Protein AF-I4B3U9-F1 (afdb_monomer)

Sequence (204 aa):
MSDVLGESRRYFEARLADCRHAPHLHTEQIKTYEQYLSIIGQSSDAGDYAQKLGPLASMFAVARAEQMDKYGNLVRLYQKLGNPDKLKAALDRYETAKKAQNHGDLVGLMTTAQDAAAVTESKGNEKLNLAMTLLQCVVAYAAYPAEQDRSGKVAGILETYTALKNLDPLFTWQSYAETPYVYVVFFDTARMQRLGQIFEQVKA

pLDDT: mean 94.88, std 4.91, range [50.5, 98.62]

Structure (mmCIF, N/CA/C/O backbone):
data_AF-I4B3U9-F1
#
_entry.id   AF-I4B3U9-F1
#
loop_
_atom_site.group_PDB
_atom_site.id
_atom_site.type_symbol
_atom_site.label_atom_id
_atom_site.label_alt_id
_atom_site.label_comp_id
_atom_site.label_asym_id
_atom_site.label_entity_id
_atom_site.label_seq_id
_atom_site.pdbx_PDB_ins_code
_atom_site.Cartn_x
_atom_site.Cartn_y
_atom_site.Cartn_z
_atom_site.occupancy
_atom_site.B_iso_or_equiv
_atom_site.auth_seq_id
_atom_site.auth_comp_id
_atom_site.auth_asym_id
_atom_site.auth_atom_id
_atom_site.pdbx_PDB_model_num
ATOM 1 N N . MET A 1 1 ? 33.757 -10.356 -30.878 1.00 50.50 1 MET A N 1
ATOM 2 C CA . MET A 1 1 ? 32.907 -9.203 -30.504 1.00 50.50 1 MET A CA 1
ATOM 3 C C . MET A 1 1 ? 31.563 -9.772 -30.094 1.00 50.50 1 MET A C 1
ATOM 5 O O . MET A 1 1 ? 31.099 -10.647 -30.816 1.00 50.50 1 MET A O 1
ATOM 9 N N . SER A 1 2 ? 31.008 -9.395 -28.934 1.00 63.16 2 SER A N 1
ATOM 10 C CA . SER A 1 2 ? 29.682 -9.896 -28.538 1.00 63.16 2 SER A CA 1
ATOM 11 C C . SER A 1 2 ? 28.630 -9.346 -29.502 1.00 63.16 2 SER A C 1
ATOM 13 O O . SER A 1 2 ? 28.747 -8.216 -29.985 1.00 63.16 2 SER A O 1
ATOM 15 N N . ASP A 1 3 ? 27.646 -10.174 -29.842 1.00 86.94 3 ASP A N 1
ATOM 16 C CA . ASP A 1 3 ? 26.488 -9.765 -30.632 1.00 86.94 3 ASP A CA 1
ATOM 17 C C . ASP A 1 3 ? 25.542 -8.979 -29.716 1.00 86.94 3 ASP A C 1
ATOM 19 O O . ASP A 1 3 ? 24.530 -9.494 -29.245 1.00 86.94 3 ASP A O 1
ATOM 23 N N . VAL A 1 4 ? 25.922 -7.737 -29.401 1.00 90.19 4 VAL A N 1
ATOM 24 C CA . VAL A 1 4 ? 25.211 -6.861 -28.454 1.00 90.19 4 VAL A CA 1
ATOM 25 C C . VAL A 1 4 ? 23.738 -6.698 -28.837 1.00 90.19 4 VAL A C 1
ATOM 27 O O . VAL A 1 4 ? 22.870 -6.673 -27.962 1.00 90.19 4 VAL A O 1
ATOM 30 N N . LEU A 1 5 ? 23.441 -6.609 -30.137 1.00 92.62 5 LEU A N 1
ATOM 31 C CA . LEU A 1 5 ? 22.074 -6.515 -30.651 1.00 92.62 5 LEU A CA 1
ATOM 32 C C . LEU A 1 5 ? 21.293 -7.804 -30.387 1.00 92.62 5 LEU A C 1
ATOM 34 O O . LEU A 1 5 ? 20.185 -7.742 -29.852 1.00 92.62 5 LEU A O 1
ATOM 38 N N . GLY A 1 6 ? 21.859 -8.965 -30.723 1.00 93.94 6 GLY A N 1
ATOM 39 C CA . GLY A 1 6 ? 21.222 -10.254 -30.464 1.00 93.94 6 GLY A CA 1
ATOM 40 C C . GLY A 1 6 ? 21.062 -10.553 -28.973 1.00 93.94 6 GLY A C 1
ATOM 41 O O . GLY A 1 6 ? 20.024 -11.065 -28.560 1.00 93.94 6 GLY A O 1
ATOM 42 N N . GLU A 1 7 ? 22.046 -10.202 -28.145 1.00 95.06 7 GLU A N 1
ATOM 43 C CA . GLU A 1 7 ? 21.985 -10.328 -26.683 1.00 95.06 7 GLU A CA 1
ATOM 44 C C . GLU A 1 7 ? 20.890 -9.437 -26.088 1.00 95.06 7 GLU A C 1
ATOM 46 O O . GLU A 1 7 ? 20.037 -9.930 -25.347 1.00 95.06 7 GLU A O 1
ATOM 51 N N . SER A 1 8 ? 20.854 -8.157 -26.472 1.00 94.88 8 SER A N 1
ATOM 52 C CA . SER A 1 8 ? 19.829 -7.210 -26.014 1.00 94.88 8 SER A CA 1
ATOM 53 C C . SER A 1 8 ? 18.433 -7.649 -26.450 1.00 94.88 8 SER A C 1
ATOM 55 O O . SER A 1 8 ? 17.501 -7.632 -25.648 1.00 94.88 8 SER A O 1
ATOM 57 N N . ARG A 1 9 ? 18.284 -8.102 -27.703 1.00 97.12 9 ARG A N 1
ATOM 58 C CA . ARG A 1 9 ? 17.014 -8.607 -28.237 1.00 97.12 9 ARG A CA 1
ATOM 59 C C . ARG A 1 9 ? 16.494 -9.773 -27.405 1.00 97.12 9 ARG A C 1
ATOM 61 O O . ARG A 1 9 ? 15.379 -9.696 -26.899 1.00 97.12 9 ARG A O 1
ATOM 68 N N . ARG A 1 10 ? 17.319 -10.809 -27.211 1.00 97.88 10 ARG A N 1
ATOM 69 C CA . ARG A 1 10 ? 16.949 -11.994 -26.420 1.00 97.88 10 ARG A CA 1
ATOM 70 C C . ARG A 1 10 ? 16.567 -11.620 -24.992 1.00 97.88 10 ARG A C 1
ATOM 72 O O . ARG A 1 10 ? 15.587 -12.145 -24.471 1.00 97.88 10 ARG A O 1
ATOM 79 N N . TYR A 1 11 ? 17.314 -10.705 -24.373 1.00 96.88 11 TYR A N 1
ATOM 80 C CA . TYR A 1 11 ? 17.008 -10.218 -23.031 1.00 96.88 11 TYR A CA 1
ATOM 81 C C . TYR A 1 11 ? 15.619 -9.571 -22.968 1.00 96.88 11 TYR A C 1
ATOM 83 O O . TYR A 1 11 ? 14.779 -9.997 -22.176 1.00 96.88 11 TYR A O 1
ATOM 91 N N . PHE A 1 12 ? 15.343 -8.578 -23.816 1.00 97.81 12 PHE A N 1
ATOM 92 C CA . PHE A 1 12 ? 14.068 -7.863 -23.770 1.00 97.81 12 PHE A CA 1
ATOM 93 C C . PHE A 1 12 ? 12.883 -8.721 -24.224 1.00 97.81 12 PHE A C 1
ATOM 95 O O . PHE A 1 12 ? 11.802 -8.588 -23.655 1.00 97.81 12 PHE A O 1
ATOM 102 N N . GLU A 1 13 ? 13.069 -9.631 -25.183 1.00 98.31 13 GLU A N 1
ATOM 103 C CA . GLU A 1 13 ? 12.038 -10.597 -25.586 1.00 98.31 13 GLU A CA 1
ATOM 104 C C . GLU A 1 13 ? 11.671 -11.537 -24.435 1.00 98.31 13 GLU A C 1
ATOM 106 O O . GLU A 1 13 ? 10.485 -11.728 -24.166 1.00 98.31 13 GLU A O 1
ATOM 111 N N . ALA A 1 14 ? 12.664 -12.065 -23.712 1.00 98.25 14 ALA A N 1
ATOM 112 C CA . ALA A 1 14 ? 12.422 -12.913 -22.548 1.00 98.25 14 ALA A CA 1
ATOM 113 C C . ALA A 1 14 ? 11.675 -12.153 -21.440 1.00 98.25 14 ALA A C 1
ATOM 115 O O . ALA A 1 14 ? 10.645 -12.617 -20.954 1.00 98.25 14 ALA A O 1
ATOM 116 N N . ARG A 1 15 ? 12.128 -10.940 -21.092 1.00 98.12 15 ARG A N 1
ATOM 117 C CA . ARG A 1 15 ? 11.470 -10.111 -20.065 1.00 98.12 15 ARG A CA 1
ATOM 118 C C . ARG A 1 15 ? 10.051 -9.703 -20.457 1.00 98.12 15 ARG A C 1
ATOM 120 O O . ARG A 1 15 ? 9.152 -9.714 -19.620 1.00 98.12 15 ARG A O 1
ATOM 127 N N . LEU A 1 16 ? 9.828 -9.372 -21.727 1.00 98.19 16 LEU A N 1
ATOM 128 C CA . LEU A 1 16 ? 8.500 -9.050 -22.239 1.00 98.19 16 LEU A CA 1
ATOM 129 C C . LEU A 1 16 ? 7.575 -10.271 -22.212 1.00 98.19 16 LEU A C 1
ATOM 131 O O . LEU A 1 16 ? 6.404 -10.134 -21.852 1.00 98.19 16 LEU A O 1
ATOM 135 N N . ALA A 1 17 ? 8.086 -11.454 -22.563 1.00 98.19 17 ALA A N 1
ATOM 136 C CA . ALA A 1 17 ? 7.335 -12.697 -22.459 1.00 98.19 17 ALA A CA 1
ATOM 137 C C . ALA A 1 17 ? 6.893 -12.944 -21.011 1.00 98.19 17 ALA A C 1
ATOM 139 O O . ALA A 1 17 ? 5.700 -13.149 -20.788 1.00 98.19 17 ALA A O 1
ATOM 140 N N . ASP A 1 18 ? 7.794 -12.818 -20.030 1.00 97.25 18 ASP A N 1
ATOM 141 C CA . ASP A 1 18 ? 7.462 -12.929 -18.601 1.00 97.25 18 ASP A CA 1
ATOM 142 C C . ASP A 1 18 ? 6.325 -11.969 -18.218 1.00 97.25 18 ASP A C 1
ATOM 144 O O . ASP A 1 18 ? 5.284 -12.392 -17.712 1.00 97.25 18 ASP A O 1
ATOM 148 N N . CYS A 1 19 ? 6.468 -10.676 -18.530 1.00 97.62 19 CYS A N 1
ATOM 149 C CA . CYS A 1 19 ? 5.468 -9.665 -18.186 1.00 97.62 19 CYS A CA 1
ATOM 150 C C . CYS A 1 19 ? 4.093 -9.924 -18.824 1.00 97.62 19 CYS A C 1
ATOM 152 O O . CYS A 1 19 ? 3.058 -9.638 -18.216 1.00 97.62 19 CYS A O 1
ATOM 154 N N . ARG A 1 20 ? 4.056 -10.491 -20.035 1.00 97.75 20 ARG A N 1
ATOM 155 C CA . ARG A 1 20 ? 2.812 -10.803 -20.756 1.00 97.75 20 ARG A CA 1
ATOM 156 C C . ARG A 1 20 ? 2.007 -11.950 -20.146 1.00 97.75 20 ARG A C 1
ATOM 158 O O . ARG A 1 20 ? 0.834 -12.073 -20.483 1.00 97.75 20 ARG A O 1
ATOM 165 N N . HIS A 1 21 ? 2.566 -12.730 -19.219 1.00 97.38 21 HIS A N 1
ATOM 166 C CA . HIS A 1 21 ? 1.787 -13.720 -18.465 1.00 97.38 21 HIS A CA 1
ATOM 167 C C . HIS A 1 21 ? 0.763 -13.053 -17.531 1.00 97.38 21 HIS A C 1
ATOM 169 O O . HIS A 1 21 ? -0.297 -13.618 -17.265 1.00 97.38 21 HIS A O 1
ATOM 175 N N . ALA A 1 22 ? 1.046 -11.834 -17.058 1.00 96.44 22 ALA A N 1
ATOM 176 C CA . ALA A 1 22 ? 0.154 -11.057 -16.199 1.00 96.44 22 ALA A CA 1
ATOM 177 C C . ALA A 1 22 ? 0.181 -9.561 -16.580 1.00 96.44 22 ALA A C 1
ATOM 179 O O . ALA A 1 22 ? 0.635 -8.721 -15.801 1.00 96.44 22 ALA A O 1
ATOM 180 N N . PRO A 1 23 ? -0.344 -9.176 -17.758 1.00 96.94 23 PRO A N 1
ATOM 181 C CA . PRO A 1 23 ? -0.124 -7.841 -18.327 1.00 96.94 23 PRO A CA 1
ATOM 182 C C . PRO A 1 23 ? -0.741 -6.713 -17.490 1.00 96.94 23 PRO A C 1
ATOM 184 O O . PRO A 1 23 ? -0.245 -5.586 -17.470 1.00 96.94 23 PRO A O 1
ATOM 187 N N . HIS A 1 24 ? -1.796 -7.026 -16.736 1.00 95.19 24 HIS A N 1
ATOM 188 C CA . HIS A 1 24 ? -2.423 -6.098 -15.804 1.00 95.19 24 HIS A CA 1
ATOM 189 C C . HIS A 1 24 ? -1.502 -5.708 -14.635 1.00 95.19 24 HIS A C 1
ATOM 191 O O . HIS A 1 24 ? -1.692 -4.634 -14.069 1.00 95.19 24 HIS A O 1
ATOM 197 N N . LEU A 1 25 ? -0.506 -6.535 -14.284 1.00 97.38 25 LEU A N 1
ATOM 198 C CA . LEU A 1 25 ? 0.485 -6.247 -13.240 1.00 97.38 25 LEU A CA 1
ATOM 199 C C . LEU A 1 25 ? 1.738 -5.538 -13.768 1.00 97.38 25 LEU A C 1
ATOM 201 O O . LEU A 1 25 ? 2.476 -4.990 -12.954 1.00 97.38 25 LEU A O 1
ATOM 205 N N . HIS A 1 26 ? 1.966 -5.556 -15.086 1.00 98.12 26 HIS 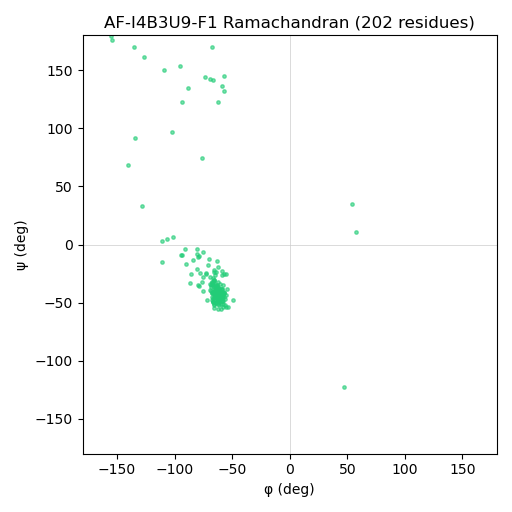A N 1
ATOM 206 C CA . HIS A 1 26 ? 3.229 -5.170 -15.730 1.00 98.12 26 HIS A CA 1
ATOM 207 C C . HIS A 1 26 ? 3.044 -4.136 -16.851 1.00 98.12 26 HIS A C 1
ATOM 209 O O . HIS A 1 26 ? 3.715 -4.187 -17.882 1.00 98.12 26 HIS A O 1
ATOM 215 N N . THR A 1 27 ? 2.074 -3.237 -16.706 1.00 97.81 27 THR A N 1
ATOM 216 C CA . THR A 1 27 ? 1.653 -2.333 -17.784 1.00 97.81 27 THR A CA 1
ATOM 217 C C . THR A 1 27 ? 2.769 -1.381 -18.217 1.00 97.81 27 THR A C 1
ATOM 219 O O . THR A 1 27 ? 2.966 -1.188 -19.416 1.00 97.81 27 THR A O 1
ATOM 222 N N . GLU A 1 28 ? 3.515 -0.799 -17.278 1.00 98.19 28 GLU A N 1
ATOM 223 C CA . GLU A 1 28 ? 4.593 0.143 -17.601 1.00 98.19 28 GLU A CA 1
ATOM 224 C C . GLU A 1 28 ? 5.864 -0.576 -18.069 1.00 98.19 28 GLU A C 1
ATOM 226 O O . GLU A 1 28 ? 6.545 -0.105 -18.986 1.00 98.19 28 GLU A O 1
ATOM 231 N N . GLN A 1 29 ? 6.164 -1.750 -17.504 1.00 98.31 29 GLN A N 1
ATOM 232 C CA . GLN A 1 29 ? 7.279 -2.580 -17.967 1.00 98.31 29 GLN A CA 1
ATOM 233 C C . GLN A 1 29 ? 7.083 -3.060 -19.405 1.00 98.31 29 GLN A C 1
ATOM 235 O O . GLN A 1 29 ? 8.009 -2.941 -20.203 1.00 98.31 29 GLN A O 1
ATOM 240 N N . ILE A 1 30 ? 5.883 -3.538 -19.762 1.00 98.62 30 ILE A N 1
ATOM 241 C CA . ILE A 1 30 ? 5.565 -3.979 -21.132 1.00 98.62 30 ILE A CA 1
ATOM 242 C C . ILE A 1 30 ? 5.838 -2.854 -22.131 1.00 98.62 30 ILE A C 1
ATOM 244 O O . ILE A 1 30 ? 6.605 -3.059 -23.069 1.00 98.62 30 ILE A O 1
ATOM 248 N N . LYS A 1 31 ? 5.296 -1.652 -21.884 1.00 98.19 31 LYS A N 1
ATOM 249 C CA . LYS A 1 31 ? 5.528 -0.474 -22.740 1.00 98.19 31 LYS A CA 1
ATOM 250 C C . LYS A 1 31 ? 7.017 -0.172 -22.897 1.00 98.19 31 LYS A C 1
ATOM 252 O O . LYS A 1 31 ? 7.485 0.121 -23.994 1.00 98.19 31 LYS A O 1
ATOM 257 N N . THR A 1 32 ? 7.759 -0.250 -21.794 1.00 98.00 32 THR A N 1
ATOM 258 C CA . THR A 1 32 ? 9.193 0.041 -21.781 1.00 98.00 32 THR A CA 1
ATOM 259 C C . THR A 1 32 ? 9.970 -0.994 -22.595 1.00 98.00 32 THR A C 1
ATOM 261 O O . THR A 1 32 ? 10.747 -0.620 -23.468 1.00 98.00 32 THR A O 1
ATOM 264 N N . TYR A 1 33 ? 9.743 -2.292 -22.384 1.00 98.44 33 TYR A N 1
ATOM 265 C CA . TYR A 1 33 ? 10.428 -3.342 -23.146 1.00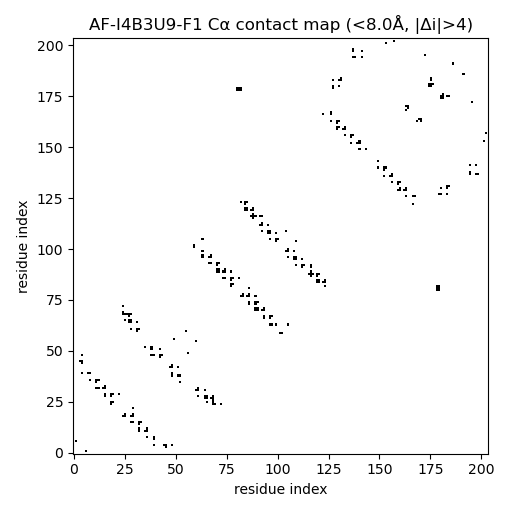 98.44 33 TYR A CA 1
ATOM 266 C C . TYR A 1 33 ? 10.079 -3.314 -24.637 1.00 98.44 33 TYR A C 1
ATOM 268 O O . TYR A 1 33 ? 10.965 -3.494 -25.472 1.00 98.44 33 TYR A O 1
ATOM 276 N N . GLU A 1 34 ? 8.826 -3.021 -24.989 1.00 98.31 34 GLU A N 1
ATOM 277 C CA . GLU A 1 34 ? 8.417 -2.820 -26.384 1.00 98.31 34 GLU A CA 1
ATOM 278 C C . GLU A 1 34 ? 9.156 -1.638 -27.029 1.00 98.31 34 GLU A C 1
ATOM 280 O O . GLU A 1 34 ? 9.580 -1.736 -28.182 1.00 98.31 34 GLU A O 1
ATOM 285 N N . GLN A 1 35 ? 9.408 -0.559 -26.279 1.00 97.88 35 GLN A N 1
ATOM 286 C CA . GLN A 1 35 ? 10.216 0.566 -26.750 1.00 97.88 35 GLN A CA 1
ATOM 287 C C . GLN A 1 35 ? 11.672 0.157 -27.031 1.00 97.88 35 GLN A C 1
ATOM 289 O O . GLN A 1 35 ? 12.196 0.485 -28.097 1.00 97.88 35 GLN A O 1
ATOM 294 N N . TYR A 1 36 ? 12.317 -0.594 -26.129 1.00 97.88 36 TYR A N 1
ATOM 295 C CA . TYR A 1 36 ? 13.679 -1.099 -26.359 1.00 97.88 36 TYR A CA 1
ATOM 296 C C . TYR A 1 36 ? 13.746 -2.033 -27.575 1.00 97.88 36 TYR A C 1
ATOM 298 O O . TYR A 1 36 ? 14.628 -1.879 -28.419 1.00 97.88 36 TYR A O 1
ATOM 306 N N . LEU A 1 37 ? 12.792 -2.958 -27.720 1.00 97.94 37 LEU A N 1
ATOM 307 C CA . LEU A 1 37 ? 12.729 -3.860 -28.875 1.00 97.94 37 LEU A CA 1
ATOM 308 C C . LEU A 1 37 ? 12.493 -3.115 -30.191 1.00 97.94 37 LEU A C 1
ATOM 310 O O . LEU A 1 37 ? 13.087 -3.477 -31.208 1.00 97.94 37 LEU A O 1
ATOM 314 N N . SER A 1 38 ? 11.678 -2.057 -30.177 1.00 97.94 38 SER A N 1
ATOM 315 C CA . SER A 1 38 ? 11.495 -1.188 -31.342 1.00 97.94 38 SER A CA 1
ATOM 316 C C . SER A 1 38 ? 12.803 -0.507 -31.745 1.00 97.94 38 SER A C 1
ATOM 318 O O . SER A 1 38 ? 13.111 -0.459 -32.933 1.00 97.94 38 SER A O 1
ATOM 320 N N . ILE A 1 39 ? 13.581 -0.003 -30.780 1.00 97.50 39 ILE A N 1
ATOM 321 C CA . ILE A 1 39 ? 14.883 0.623 -31.049 1.00 97.50 39 ILE A CA 1
ATOM 322 C C . ILE A 1 39 ? 15.839 -0.401 -31.669 1.00 97.50 39 ILE A C 1
ATOM 324 O O . ILE A 1 39 ? 16.401 -0.140 -32.727 1.00 97.50 39 ILE A O 1
ATOM 328 N N . ILE A 1 40 ? 15.942 -1.598 -31.082 1.00 96.38 40 ILE A N 1
ATOM 329 C CA . ILE A 1 40 ? 16.767 -2.696 -31.611 1.00 96.38 40 ILE A CA 1
ATOM 330 C C . ILE A 1 40 ? 16.342 -3.076 -33.037 1.00 96.38 40 ILE A C 1
ATOM 332 O O . ILE A 1 40 ? 17.190 -3.310 -33.892 1.00 96.38 40 ILE A O 1
ATOM 336 N N . GLY A 1 41 ? 15.036 -3.146 -33.316 1.00 96.00 41 GLY A N 1
ATOM 337 C CA . GLY A 1 41 ? 14.507 -3.466 -34.646 1.00 96.00 41 GLY A CA 1
ATOM 338 C C . GLY A 1 41 ? 14.815 -2.415 -35.715 1.00 96.00 41 GLY A C 1
ATOM 339 O O . GLY A 1 41 ? 14.815 -2.741 -36.899 1.00 96.00 41 GLY A O 1
ATOM 340 N N . GLN A 1 42 ? 15.092 -1.178 -35.307 1.00 96.56 42 GLN A N 1
ATOM 341 C CA . GLN A 1 42 ? 15.459 -0.080 -36.198 1.00 96.56 42 GLN A CA 1
ATOM 342 C C . GLN A 1 42 ? 16.975 0.075 -36.351 1.00 96.56 42 GLN A C 1
ATOM 344 O O . GLN A 1 42 ? 17.399 0.888 -37.171 1.00 96.56 42 GLN A O 1
ATOM 349 N N . SER A 1 43 ? 17.784 -0.633 -35.561 1.00 96.19 43 SER A N 1
ATOM 350 C CA . SER A 1 43 ? 19.237 -0.467 -35.535 1.00 96.19 43 SER A CA 1
ATOM 351 C C . SER A 1 43 ? 19.958 -1.350 -36.550 1.00 96.19 43 SER A C 1
ATOM 353 O O . SER A 1 43 ? 19.669 -2.541 -36.650 1.00 96.19 43 SER A O 1
ATOM 355 N N . SER A 1 44 ? 20.924 -0.782 -37.278 1.00 93.31 44 SER A N 1
ATOM 356 C CA . SER A 1 44 ? 21.760 -1.531 -38.233 1.00 93.31 44 SER A CA 1
ATOM 357 C C . SER A 1 44 ? 22.892 -2.307 -37.562 1.00 93.31 44 SER A C 1
ATOM 359 O O . SER A 1 44 ? 23.261 -3.389 -38.012 1.00 93.31 44 SER A O 1
ATOM 361 N N . ASP A 1 45 ? 23.449 -1.745 -36.492 1.00 93.75 45 ASP A N 1
ATOM 362 C CA . ASP A 1 45 ? 24.596 -2.275 -35.762 1.00 93.75 45 ASP A CA 1
ATOM 363 C C . ASP A 1 45 ? 24.602 -1.777 -34.304 1.00 93.75 45 ASP A C 1
ATOM 365 O O . ASP A 1 45 ? 23.713 -1.043 -33.861 1.00 93.75 45 ASP A O 1
ATOM 369 N N . ALA A 1 46 ? 25.600 -2.211 -33.530 1.00 91.94 46 ALA A N 1
ATOM 370 C CA . ALA A 1 46 ? 25.721 -1.866 -32.116 1.00 91.94 46 ALA A CA 1
ATOM 371 C C . ALA A 1 46 ? 25.989 -0.368 -31.868 1.00 91.94 46 ALA A C 1
ATOM 373 O O . ALA A 1 46 ? 25.571 0.156 -30.834 1.00 91.94 46 ALA A O 1
ATOM 374 N N . GLY A 1 47 ? 26.667 0.322 -32.790 1.00 93.00 47 GLY A N 1
ATOM 375 C CA . GLY A 1 47 ? 26.928 1.758 -32.683 1.00 93.00 47 GLY A CA 1
ATOM 376 C C . GLY A 1 47 ? 25.654 2.570 -32.902 1.00 93.00 47 GLY A C 1
ATOM 377 O O . GLY A 1 47 ? 25.313 3.417 -32.075 1.00 93.00 47 GLY A O 1
ATOM 378 N N . ASP A 1 48 ? 24.903 2.244 -33.955 1.00 94.69 48 ASP A N 1
ATOM 379 C CA . ASP A 1 48 ? 23.594 2.840 -34.242 1.00 94.69 48 ASP A CA 1
ATOM 380 C C . ASP A 1 48 ? 22.580 2.547 -33.119 1.00 94.69 48 ASP A C 1
ATOM 382 O O . ASP A 1 48 ? 21.820 3.423 -32.706 1.00 94.69 48 ASP A O 1
ATOM 386 N N . TYR A 1 49 ? 22.615 1.344 -32.535 1.00 94.88 49 TYR A N 1
ATOM 387 C CA . TYR A 1 49 ? 21.832 1.008 -31.341 1.00 94.88 49 TYR A CA 1
ATOM 388 C C . TYR A 1 49 ? 22.155 1.900 -30.142 1.00 94.88 49 TYR A C 1
ATOM 390 O O . TYR A 1 49 ? 21.248 2.499 -29.560 1.00 94.88 49 TYR A O 1
ATOM 398 N N . ALA A 1 50 ? 23.436 2.041 -29.794 1.00 93.25 50 ALA A N 1
ATOM 399 C CA . ALA A 1 50 ? 23.856 2.892 -28.684 1.00 93.25 50 ALA A CA 1
ATOM 400 C C . ALA A 1 50 ? 23.443 4.360 -28.894 1.00 93.25 50 ALA A C 1
ATOM 402 O O . ALA A 1 50 ? 22.999 5.017 -27.951 1.00 93.25 50 ALA A O 1
ATOM 403 N N . GLN A 1 51 ? 23.525 4.858 -30.131 1.00 94.56 51 GLN A N 1
ATOM 404 C CA . GLN A 1 51 ? 23.091 6.211 -30.475 1.00 94.56 51 GLN A CA 1
ATOM 405 C C . GLN A 1 51 ? 21.568 6.381 -30.351 1.00 94.56 51 GLN A C 1
ATOM 407 O O . GLN A 1 51 ? 21.111 7.365 -29.764 1.00 94.56 51 GLN A O 1
ATOM 412 N N . LYS A 1 52 ? 20.777 5.425 -30.859 1.00 95.69 52 LYS A N 1
ATOM 413 C CA . LYS A 1 52 ? 19.303 5.471 -30.819 1.00 95.69 52 LYS A CA 1
ATOM 414 C C . LYS A 1 52 ? 18.721 5.303 -29.419 1.00 95.69 52 LYS A C 1
ATOM 416 O O . LYS A 1 52 ? 17.645 5.832 -29.151 1.00 95.69 52 LYS A O 1
ATOM 421 N N . LEU A 1 53 ? 19.418 4.606 -28.519 1.00 93.50 53 LEU A N 1
ATOM 422 C CA . LEU A 1 53 ? 19.012 4.504 -27.116 1.00 93.50 53 LEU A CA 1
ATOM 423 C C . LEU A 1 53 ? 18.942 5.877 -26.434 1.00 93.50 53 LEU A C 1
ATOM 425 O O . LEU A 1 53 ? 18.017 6.122 -25.658 1.00 93.50 53 LEU A O 1
ATOM 429 N N . GLY A 1 54 ? 19.900 6.770 -26.705 1.00 91.62 54 GLY A N 1
ATOM 430 C CA . GLY A 1 54 ? 19.932 8.114 -26.125 1.00 91.62 54 GLY A CA 1
ATOM 431 C C . GLY A 1 54 ? 19.700 8.100 -24.597 1.00 91.62 54 GLY A C 1
ATOM 432 O O . GLY A 1 54 ? 20.421 7.401 -23.881 1.00 91.62 54 GLY A O 1
ATOM 433 N N . PRO A 1 55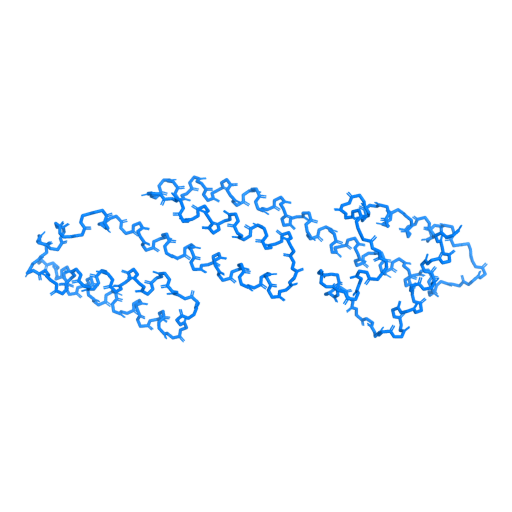 ? 18.676 8.803 -24.066 1.00 87.38 55 PRO A N 1
ATOM 434 C CA . PRO A 1 55 ? 18.358 8.809 -22.629 1.00 87.38 55 PRO A CA 1
ATOM 435 C C . PRO A 1 55 ? 18.044 7.430 -22.016 1.00 87.38 55 PRO A C 1
ATOM 437 O O . PRO A 1 55 ? 18.194 7.236 -20.807 1.00 87.38 55 PRO A O 1
ATOM 440 N N . LEU A 1 56 ? 17.620 6.458 -22.830 1.00 90.75 56 LEU A N 1
ATOM 441 C CA . LEU A 1 56 ? 17.279 5.100 -22.394 1.00 90.75 56 LEU A CA 1
ATOM 442 C C . LEU A 1 56 ? 18.509 4.210 -22.183 1.00 90.75 56 LEU A C 1
ATOM 444 O O . LEU A 1 56 ? 18.380 3.136 -21.595 1.00 90.75 56 LEU A O 1
ATOM 448 N N . ALA A 1 57 ? 19.702 4.642 -22.605 1.00 90.38 57 ALA A N 1
ATOM 449 C CA . ALA A 1 57 ? 20.928 3.852 -22.469 1.00 90.38 57 ALA A CA 1
ATOM 450 C C . ALA A 1 57 ? 21.249 3.485 -21.009 1.00 90.38 57 ALA A C 1
ATOM 452 O O . ALA A 1 57 ? 21.864 2.459 -20.738 1.00 90.38 57 ALA A O 1
ATOM 453 N N . SER A 1 58 ? 20.779 4.294 -20.057 1.00 91.06 58 SER A N 1
ATOM 454 C CA . SER A 1 58 ? 20.974 4.081 -18.620 1.00 91.06 58 SER A CA 1
ATOM 455 C C . SER A 1 58 ? 20.109 2.969 -18.012 1.00 91.06 58 SER A C 1
ATOM 457 O O . SER A 1 58 ? 20.243 2.697 -16.819 1.00 91.06 58 SER A O 1
ATOM 459 N N . MET A 1 59 ? 19.171 2.379 -18.765 1.00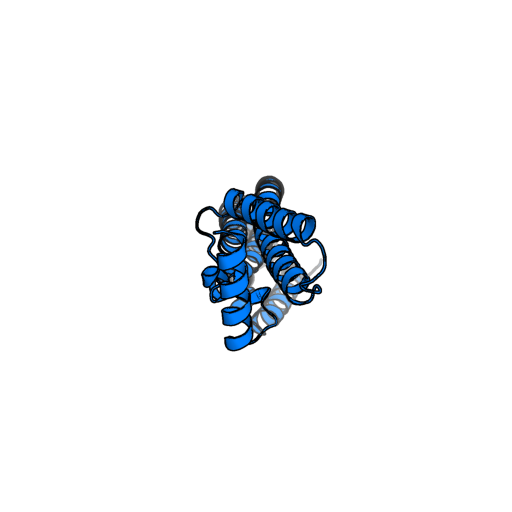 93.50 59 MET A N 1
ATOM 460 C CA . MET A 1 59 ? 18.155 1.440 -1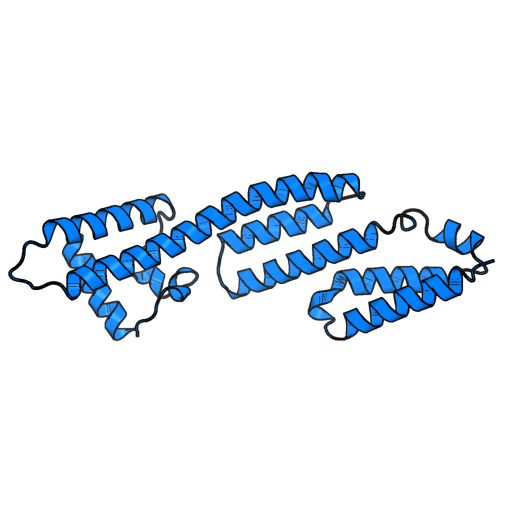8.251 1.00 93.50 59 MET A CA 1
ATOM 461 C C . MET A 1 59 ? 17.263 2.015 -17.136 1.00 93.50 59 MET A C 1
ATOM 463 O O . MET A 1 59 ? 16.478 1.298 -16.516 1.00 93.50 59 MET A O 1
ATOM 467 N N . PHE A 1 60 ? 17.326 3.330 -16.905 1.00 95.25 60 PHE A N 1
ATOM 468 C CA . PHE A 1 60 ? 16.517 4.015 -15.903 1.00 95.25 60 PHE A CA 1
ATOM 469 C C . PHE A 1 60 ? 15.014 3.837 -16.148 1.00 95.25 60 PHE A C 1
ATOM 471 O O . PHE A 1 60 ? 14.250 3.638 -15.205 1.00 95.25 60 PHE A O 1
ATOM 478 N N . ALA A 1 61 ? 14.588 3.851 -17.414 1.00 95.56 61 ALA A N 1
ATOM 479 C CA . ALA A 1 61 ? 13.186 3.665 -17.772 1.00 95.56 61 ALA A CA 1
ATOM 480 C C . ALA A 1 61 ? 12.629 2.323 -17.271 1.00 95.56 61 ALA A C 1
ATOM 482 O O . ALA A 1 61 ? 11.504 2.292 -16.778 1.00 95.56 61 ALA A O 1
ATOM 483 N N . VAL A 1 62 ? 13.429 1.249 -17.323 1.00 96.25 62 VAL A N 1
ATOM 484 C CA . VAL A 1 62 ? 13.045 -0.079 -16.813 1.00 96.25 62 VAL A CA 1
ATOM 485 C C . VAL A 1 62 ? 12.878 -0.037 -15.296 1.00 96.25 62 VAL A C 1
ATOM 487 O O . VAL A 1 62 ? 11.818 -0.393 -14.787 1.00 96.25 62 VAL A O 1
ATOM 490 N N . ALA A 1 63 ? 13.878 0.482 -14.578 1.00 96.00 63 ALA A N 1
ATOM 491 C CA . ALA A 1 63 ? 13.827 0.590 -13.119 1.00 96.00 63 ALA A CA 1
ATOM 492 C C . ALA A 1 63 ? 12.629 1.432 -12.643 1.00 96.00 63 ALA A C 1
ATOM 494 O O . ALA A 1 63 ? 11.939 1.074 -11.687 1.00 96.00 63 ALA A O 1
ATOM 495 N N . ARG A 1 64 ? 12.336 2.540 -13.335 1.00 97.00 64 ARG A N 1
ATOM 496 C CA . ARG A 1 64 ? 11.168 3.375 -13.039 1.00 97.00 64 ARG A CA 1
ATOM 497 C C . ARG A 1 64 ? 9.858 2.633 -13.304 1.00 97.00 64 ARG A C 1
ATOM 499 O O . ARG A 1 64 ? 8.960 2.685 -12.465 1.00 97.00 64 ARG A O 1
ATOM 506 N N . ALA A 1 65 ? 9.751 1.940 -14.437 1.00 97.56 65 ALA A N 1
ATOM 507 C CA . ALA A 1 65 ? 8.564 1.174 -14.804 1.00 97.56 65 ALA A CA 1
ATOM 508 C C . ALA A 1 65 ? 8.241 0.078 -13.776 1.00 97.56 65 ALA A C 1
ATOM 510 O O . ALA A 1 65 ? 7.086 -0.062 -13.377 1.00 97.56 65 ALA A O 1
ATOM 511 N N . GLU A 1 66 ? 9.254 -0.632 -13.272 1.00 96.75 66 GLU A N 1
ATOM 512 C CA . GLU A 1 66 ? 9.093 -1.625 -12.202 1.00 96.75 66 GLU A CA 1
ATOM 513 C C . GLU A 1 66 ? 8.492 -1.020 -10.924 1.00 96.75 66 GLU A C 1
ATOM 515 O O . GLU A 1 66 ? 7.559 -1.583 -10.343 1.00 96.75 66 GLU A O 1
ATOM 520 N N . GLN A 1 67 ? 8.985 0.147 -10.492 1.00 97.25 67 GLN A N 1
ATOM 521 C CA . GLN A 1 67 ? 8.434 0.834 -9.319 1.00 97.25 67 GLN A CA 1
ATOM 522 C C . GLN A 1 67 ? 7.000 1.316 -9.567 1.00 97.25 67 GLN A C 1
ATOM 524 O O . GLN A 1 67 ? 6.141 1.160 -8.697 1.00 97.25 67 GLN A O 1
ATOM 529 N N . MET A 1 68 ? 6.717 1.868 -10.749 1.00 98.19 68 MET A N 1
ATOM 530 C CA . MET A 1 68 ? 5.371 2.322 -11.111 1.00 98.19 68 MET A CA 1
ATOM 531 C C . MET A 1 68 ? 4.367 1.167 -11.120 1.00 98.19 68 MET A C 1
ATOM 533 O O . MET A 1 68 ? 3.307 1.289 -10.509 1.00 98.19 68 MET A O 1
ATOM 537 N N . ASP A 1 69 ? 4.709 0.032 -11.729 1.00 98.44 69 ASP A N 1
ATOM 538 C CA . ASP A 1 69 ? 3.865 -1.164 -11.712 1.00 98.44 69 ASP A CA 1
ATOM 539 C C . ASP A 1 69 ? 3.640 -1.661 -10.276 1.00 98.44 69 ASP A C 1
ATOM 541 O O . ASP A 1 69 ? 2.499 -1.878 -9.859 1.00 98.44 69 ASP A O 1
ATOM 545 N N . LYS A 1 70 ? 4.705 -1.778 -9.469 1.00 97.25 70 LYS A N 1
ATOM 546 C CA . LYS A 1 70 ? 4.618 -2.203 -8.061 1.00 97.25 70 LYS A CA 1
ATOM 547 C C . LYS A 1 70 ? 3.654 -1.332 -7.255 1.00 97.25 70 LYS A C 1
ATOM 549 O O . LYS A 1 70 ? 2.752 -1.858 -6.601 1.00 97.25 70 LYS A O 1
ATOM 554 N N . TYR A 1 71 ? 3.833 -0.013 -7.269 1.00 97.75 71 TYR A N 1
ATOM 555 C CA . TYR A 1 71 ? 2.995 0.872 -6.459 1.00 97.75 71 TYR A CA 1
ATOM 556 C C . TYR A 1 71 ? 1.607 1.069 -7.065 1.00 97.75 71 TYR A C 1
ATOM 558 O O . TYR A 1 71 ? 0.638 1.117 -6.315 1.00 97.75 71 TYR A O 1
ATOM 566 N N . GLY A 1 72 ? 1.469 1.059 -8.392 1.00 98.19 72 GLY A N 1
ATOM 567 C CA . GLY A 1 72 ? 0.167 1.065 -9.061 1.00 98.19 72 GLY A CA 1
ATOM 568 C C . GLY A 1 72 ? -0.673 -0.167 -8.704 1.00 98.19 72 GLY A C 1
ATOM 569 O O . GLY A 1 72 ? -1.876 -0.058 -8.456 1.00 98.19 72 GLY A O 1
ATOM 570 N N . ASN A 1 73 ? -0.037 -1.336 -8.577 1.00 98.31 73 ASN A N 1
ATOM 571 C CA . ASN A 1 73 ? -0.673 -2.547 -8.056 1.00 98.31 73 ASN A CA 1
ATOM 572 C C . ASN A 1 73 ? -1.172 -2.363 -6.614 1.00 98.31 73 ASN A C 1
ATOM 574 O O . ASN A 1 73 ? -2.316 -2.714 -6.317 1.00 98.31 73 ASN A O 1
ATOM 578 N N . LEU A 1 74 ? -0.359 -1.771 -5.735 1.00 97.31 74 LEU A N 1
ATOM 579 C CA . LEU A 1 74 ? -0.751 -1.495 -4.348 1.00 97.31 74 LEU A CA 1
ATOM 580 C C . LEU A 1 74 ? -1.880 -0.464 -4.244 1.00 97.31 74 LEU A C 1
ATOM 582 O O . LEU A 1 74 ? -2.783 -0.644 -3.432 1.00 97.31 74 LEU A O 1
ATOM 586 N N . VAL A 1 75 ? -1.885 0.570 -5.090 1.00 98.06 75 VAL A N 1
ATOM 587 C CA . VAL A 1 75 ? -2.990 1.539 -5.176 1.00 98.06 75 VAL A CA 1
ATOM 588 C C . VAL A 1 75 ? -4.297 0.815 -5.491 1.00 98.06 75 VAL A C 1
ATOM 590 O O . VAL A 1 75 ? -5.272 0.954 -4.753 1.00 98.06 75 VAL A O 1
ATOM 593 N N . ARG A 1 76 ? -4.311 -0.033 -6.528 1.00 97.50 76 ARG A N 1
ATOM 594 C CA . ARG A 1 76 ? -5.503 -0.820 -6.890 1.00 97.50 76 ARG A CA 1
ATOM 595 C C . ARG A 1 76 ? -5.940 -1.765 -5.775 1.00 97.50 76 ARG A C 1
ATOM 597 O O . ARG A 1 76 ? -7.140 -1.919 -5.550 1.00 97.50 76 ARG A O 1
ATOM 604 N N . LEU A 1 77 ? -4.989 -2.395 -5.086 1.00 96.25 77 LEU A N 1
ATOM 605 C CA . LEU A 1 77 ? -5.271 -3.271 -3.952 1.00 96.25 77 LEU A CA 1
ATOM 606 C C . LEU A 1 77 ? -5.942 -2.497 -2.814 1.00 96.25 77 LEU A C 1
ATOM 608 O O . LEU A 1 77 ? -7.030 -2.866 -2.384 1.00 96.25 77 LEU A O 1
ATOM 612 N N . TYR A 1 78 ? -5.330 -1.413 -2.339 1.00 96.00 78 TYR A N 1
ATOM 613 C CA . TYR A 1 78 ? -5.840 -0.683 -1.179 1.00 96.00 78 TYR A CA 1
ATOM 614 C C . TYR A 1 78 ? -7.106 0.116 -1.466 1.00 96.00 78 TYR A C 1
ATOM 616 O O . TYR A 1 78 ? -7.914 0.302 -0.559 1.00 96.00 78 TYR A O 1
ATOM 624 N N . GLN A 1 79 ? -7.332 0.500 -2.723 1.00 96.56 79 GLN A N 1
ATOM 625 C CA . GLN A 1 79 ? -8.616 1.036 -3.158 1.00 96.56 79 GLN A CA 1
ATOM 626 C C . GLN A 1 79 ? -9.729 -0.013 -3.033 1.00 96.56 79 GLN A C 1
ATOM 628 O O . GLN A 1 79 ? -10.795 0.295 -2.511 1.00 96.56 79 GLN A O 1
ATOM 633 N N . LYS A 1 80 ? -9.479 -1.265 -3.445 1.00 95.25 80 LYS A N 1
ATOM 634 C CA . LYS A 1 80 ? -10.441 -2.368 -3.263 1.00 95.25 80 LYS A CA 1
ATOM 635 C C . LYS A 1 80 ? -10.640 -2.740 -1.798 1.00 95.25 80 LYS A C 1
ATOM 637 O O . LYS A 1 80 ? -11.739 -3.125 -1.420 1.00 95.25 80 LYS A O 1
ATOM 642 N N . LEU A 1 81 ? -9.584 -2.636 -0.993 1.00 92.94 81 LEU A N 1
ATOM 643 C CA . LEU A 1 81 ? -9.650 -2.920 0.438 1.00 92.94 81 LEU A CA 1
ATOM 644 C C . LEU A 1 81 ? -10.225 -1.757 1.268 1.00 92.94 81 LEU A C 1
ATOM 646 O O . LEU A 1 81 ? -10.328 -1.874 2.483 1.00 92.94 81 LEU A O 1
ATOM 650 N N . GLY A 1 82 ? -10.537 -0.606 0.666 1.00 93.38 82 GLY A N 1
ATOM 651 C CA . GLY A 1 82 ? -11.060 0.548 1.403 1.00 93.38 82 GLY A CA 1
ATOM 652 C C . GLY A 1 82 ? -10.175 0.982 2.580 1.00 93.38 82 GLY A C 1
ATOM 653 O O . GLY A 1 82 ? -10.687 1.389 3.619 1.00 93.38 82 GLY A O 1
ATOM 654 N N . ASN A 1 83 ? -8.847 0.855 2.452 1.00 92.50 83 ASN A N 1
ATOM 655 C CA . ASN A 1 83 ? -7.900 1.280 3.484 1.00 92.50 83 ASN A CA 1
ATOM 656 C C . ASN A 1 83 ? -7.271 2.626 3.083 1.00 92.50 83 ASN A C 1
ATOM 658 O O . ASN A 1 83 ? -6.314 2.629 2.301 1.00 92.50 83 ASN A O 1
ATOM 662 N N . PRO A 1 84 ? -7.786 3.765 3.585 1.00 93.19 84 PRO A N 1
ATOM 663 C CA . PRO A 1 84 ? -7.373 5.089 3.122 1.00 93.19 84 PRO A CA 1
ATOM 664 C C . PRO A 1 84 ? -5.911 5.410 3.453 1.00 93.19 84 PRO A C 1
ATOM 666 O O . PRO A 1 84 ? -5.222 6.004 2.626 1.00 93.19 84 PRO A O 1
ATOM 669 N N . ASP A 1 85 ? -5.411 4.978 4.614 1.00 94.31 85 ASP A N 1
ATOM 670 C CA . ASP A 1 85 ? -4.030 5.238 5.034 1.00 94.31 85 ASP A CA 1
ATOM 671 C C . ASP A 1 85 ? -3.031 4.480 4.140 1.00 94.31 85 ASP A C 1
ATOM 673 O O . ASP A 1 85 ? -2.088 5.068 3.603 1.00 94.31 85 ASP A O 1
ATOM 677 N N . LYS A 1 86 ? -3.272 3.183 3.893 1.00 94.75 86 LYS A N 1
ATOM 678 C CA . LYS A 1 86 ? -2.426 2.377 2.995 1.00 94.75 86 LYS A CA 1
ATOM 679 C C . LYS A 1 86 ? -2.558 2.801 1.531 1.00 94.75 86 LYS A C 1
ATOM 681 O O . LYS A 1 86 ? -1.571 2.791 0.797 1.00 94.75 86 LYS A O 1
ATOM 686 N N . LEU A 1 87 ? -3.753 3.219 1.107 1.00 96.94 87 LEU A N 1
ATOM 687 C CA . LEU A 1 87 ? -3.977 3.784 -0.223 1.00 96.94 87 LEU A CA 1
ATOM 688 C C . LEU A 1 87 ? -3.166 5.067 -0.416 1.00 96.94 87 LEU A C 1
ATOM 690 O O . LEU A 1 87 ? -2.461 5.192 -1.415 1.00 96.94 87 LEU A O 1
ATOM 694 N N . LYS A 1 88 ? -3.217 5.988 0.551 1.00 96.44 88 LYS A N 1
ATOM 695 C CA . LYS A 1 88 ? -2.428 7.221 0.521 1.00 96.44 88 LYS A CA 1
ATOM 696 C C . LYS A 1 88 ? -0.932 6.921 0.427 1.00 96.44 88 LYS A C 1
ATOM 698 O O . LYS A 1 88 ? -0.261 7.451 -0.453 1.00 96.44 88 LYS A O 1
ATOM 703 N N . ALA A 1 89 ? -0.432 6.028 1.277 1.00 96.94 89 ALA A N 1
ATOM 704 C CA . ALA A 1 89 ? 0.963 5.597 1.260 1.00 96.94 89 ALA A CA 1
ATOM 705 C C . ALA A 1 89 ? 1.388 5.015 -0.104 1.00 96.94 89 ALA A C 1
ATOM 707 O O . ALA A 1 89 ? 2.470 5.317 -0.608 1.00 96.94 89 ALA A O 1
ATOM 708 N N . ALA A 1 90 ? 0.537 4.199 -0.733 1.00 97.69 90 ALA A N 1
ATOM 709 C CA . ALA A 1 90 ? 0.806 3.646 -2.058 1.00 97.69 90 ALA A CA 1
ATOM 710 C C . ALA A 1 90 ? 0.776 4.712 -3.169 1.00 97.69 90 ALA A C 1
ATOM 712 O O . ALA A 1 90 ? 1.642 4.687 -4.044 1.00 97.69 90 ALA A O 1
ATOM 713 N N . LEU A 1 91 ? -0.169 5.659 -3.118 1.00 97.44 91 LEU A N 1
ATOM 714 C CA . LEU A 1 91 ? -0.259 6.777 -4.064 1.00 97.44 91 LEU A CA 1
ATOM 715 C C . LEU A 1 91 ? 0.975 7.679 -3.992 1.00 97.44 91 LEU A C 1
ATOM 717 O O . LEU A 1 91 ? 1.556 7.998 -5.028 1.00 97.44 91 LEU A O 1
ATOM 721 N N . ASP A 1 92 ? 1.416 8.034 -2.784 1.00 96.25 92 ASP A N 1
ATOM 722 C CA . ASP A 1 92 ? 2.585 8.893 -2.583 1.00 96.25 92 ASP A CA 1
ATOM 723 C C . ASP A 1 92 ? 3.855 8.237 -3.173 1.00 96.25 92 ASP A C 1
ATOM 725 O O . ASP A 1 92 ? 4.645 8.893 -3.861 1.00 96.25 92 ASP A O 1
ATOM 729 N N . ARG A 1 93 ? 4.022 6.915 -3.005 1.00 96.81 93 ARG A N 1
ATOM 730 C CA . ARG A 1 93 ? 5.121 6.147 -3.624 1.00 96.81 93 ARG A CA 1
ATOM 731 C C . ARG A 1 93 ? 4.997 6.062 -5.151 1.00 96.81 93 ARG A C 1
ATOM 733 O O . ARG A 1 93 ? 5.995 6.225 -5.849 1.00 96.81 93 ARG A O 1
ATOM 740 N N . TYR A 1 94 ? 3.792 5.838 -5.675 1.00 97.56 94 TYR A N 1
ATOM 741 C CA . TYR A 1 94 ? 3.539 5.778 -7.117 1.00 97.56 94 TYR A CA 1
ATOM 742 C C . TYR A 1 94 ? 3.858 7.108 -7.815 1.00 97.56 94 TYR A C 1
ATOM 744 O O . TYR A 1 94 ? 4.601 7.135 -8.798 1.00 97.56 94 TYR A O 1
ATOM 752 N N . GLU A 1 95 ? 3.361 8.223 -7.276 1.00 96.62 95 GLU A N 1
ATOM 753 C CA . GLU A 1 95 ? 3.627 9.556 -7.824 1.00 96.62 95 GLU A CA 1
ATOM 754 C C . GLU A 1 95 ? 5.105 9.939 -7.709 1.00 96.62 95 GLU A C 1
ATOM 756 O O . GLU A 1 95 ? 5.640 10.621 -8.583 1.00 96.62 95 GLU A O 1
ATOM 761 N N . THR A 1 96 ? 5.793 9.462 -6.672 1.00 96.19 96 THR A N 1
ATOM 762 C CA . THR A 1 96 ? 7.240 9.652 -6.534 1.00 96.19 96 THR A CA 1
ATOM 763 C C . THR A 1 96 ? 8.012 8.906 -7.621 1.00 96.19 96 THR A C 1
ATOM 765 O O . THR A 1 96 ? 8.835 9.513 -8.307 1.00 96.19 96 THR A O 1
ATOM 768 N N . ALA A 1 97 ? 7.703 7.624 -7.847 1.00 96.44 97 ALA A N 1
ATOM 769 C CA . ALA A 1 97 ? 8.322 6.841 -8.917 1.00 96.44 97 ALA A CA 1
ATOM 770 C C . ALA A 1 97 ? 8.112 7.499 -10.289 1.00 96.44 97 ALA A C 1
ATOM 772 O O . ALA A 1 97 ? 9.043 7.608 -11.084 1.00 96.44 97 ALA A O 1
ATOM 773 N N . LYS A 1 98 ? 6.906 8.015 -10.544 1.00 95.81 98 LYS A N 1
ATOM 774 C CA . LYS A 1 98 ? 6.564 8.723 -11.783 1.00 95.81 98 LYS A CA 1
ATOM 775 C C . LYS A 1 98 ? 7.377 10.010 -11.992 1.00 95.81 98 LYS A C 1
ATOM 777 O O . LYS A 1 98 ? 7.695 10.340 -13.133 1.00 95.81 98 LYS A O 1
ATOM 782 N N . LYS A 1 99 ? 7.707 10.734 -10.916 1.00 95.25 99 LYS A N 1
ATOM 783 C CA . LYS A 1 99 ? 8.459 12.003 -10.962 1.00 95.25 99 LYS A CA 1
ATOM 784 C C . LYS A 1 99 ? 9.971 11.826 -11.095 1.00 95.25 99 LYS A C 1
ATOM 786 O O . LYS A 1 99 ? 10.629 12.770 -11.524 1.00 95.25 99 LYS A O 1
ATOM 791 N N . ALA A 1 100 ? 10.519 10.662 -10.745 1.00 95.19 100 ALA A N 1
ATOM 792 C CA . ALA A 1 100 ? 11.953 10.411 -10.850 1.00 95.19 100 ALA A CA 1
ATOM 793 C C . ALA A 1 100 ? 12.445 10.581 -12.300 1.00 95.19 100 ALA A C 1
ATOM 795 O O . ALA A 1 100 ? 11.809 10.091 -13.247 1.00 95.19 100 ALA A O 1
ATOM 796 N N . GLN A 1 101 ? 13.588 11.254 -12.472 1.00 93.38 101 GLN A N 1
ATOM 797 C CA . GLN A 1 101 ? 14.175 11.527 -13.790 1.00 93.38 101 GLN A CA 1
ATOM 798 C C . GLN A 1 101 ? 15.473 10.759 -14.051 1.00 93.38 101 GLN A C 1
ATOM 800 O O . GLN A 1 101 ? 15.905 10.660 -15.198 1.00 93.38 101 GLN A O 1
ATOM 805 N N . ASN A 1 102 ? 16.088 10.200 -13.011 1.00 93.44 102 ASN A N 1
ATOM 806 C CA . ASN A 1 102 ? 17.309 9.407 -13.101 1.00 93.44 102 ASN A CA 1
ATOM 807 C C . ASN A 1 102 ? 17.412 8.416 -11.921 1.00 93.44 102 ASN A C 1
ATOM 809 O O . ASN A 1 102 ? 16.579 8.416 -11.014 1.00 93.44 102 ASN A O 1
ATOM 813 N N . HIS A 1 103 ? 18.443 7.564 -11.923 1.00 91.75 103 HIS A N 1
ATOM 814 C CA . HIS A 1 103 ? 18.665 6.571 -10.860 1.00 91.75 103 HIS A CA 1
ATOM 815 C C . HIS A 1 103 ? 18.899 7.197 -9.479 1.00 91.75 103 HIS A C 1
ATOM 817 O O . HIS A 1 103 ? 18.413 6.664 -8.485 1.00 91.75 103 HIS A O 1
ATOM 823 N N . GLY A 1 104 ? 19.602 8.330 -9.411 1.00 91.38 104 GLY A N 1
ATOM 824 C CA . GLY A 1 104 ? 19.831 9.060 -8.163 1.00 91.38 104 GLY A CA 1
ATOM 825 C C . GLY A 1 104 ? 18.527 9.589 -7.568 1.00 91.38 104 GLY A C 1
ATOM 826 O O . GLY A 1 104 ? 18.259 9.358 -6.391 1.00 91.38 104 GLY A O 1
ATOM 827 N N . ASP A 1 105 ? 17.678 10.202 -8.397 1.00 91.50 105 ASP A N 1
ATOM 828 C CA . ASP A 1 105 ? 16.335 10.636 -8.001 1.00 91.50 105 ASP A CA 1
ATOM 829 C C . ASP A 1 105 ? 15.503 9.455 -7.519 1.00 91.50 105 ASP A C 1
ATOM 831 O O . ASP A 1 105 ? 14.837 9.548 -6.494 1.00 91.50 105 ASP A O 1
ATOM 835 N N . LEU A 1 106 ? 15.531 8.338 -8.252 1.00 91.31 106 LEU A N 1
ATOM 836 C CA . LEU A 1 106 ? 14.743 7.169 -7.892 1.00 91.31 106 LEU A CA 1
ATOM 837 C C . LEU A 1 106 ? 15.153 6.651 -6.521 1.00 91.31 106 LEU A C 1
ATOM 839 O O . LEU A 1 106 ? 14.281 6.406 -5.704 1.00 91.31 106 LEU A O 1
ATOM 843 N N . VAL A 1 107 ? 16.447 6.537 -6.228 1.00 91.56 107 VAL A N 1
ATOM 844 C CA . VAL A 1 107 ? 16.910 6.106 -4.901 1.00 91.56 107 VAL A CA 1
ATOM 845 C C . VAL A 1 107 ? 16.554 7.141 -3.832 1.00 91.56 107 VAL A C 1
ATOM 847 O O . VAL A 1 107 ? 15.932 6.794 -2.827 1.00 91.56 107 VAL A O 1
ATOM 850 N N . GLY A 1 108 ? 16.910 8.409 -4.044 1.00 90.56 108 GLY A N 1
ATOM 851 C CA . GLY A 1 108 ? 16.739 9.469 -3.050 1.00 90.56 108 GLY A CA 1
ATOM 852 C C . GLY A 1 108 ? 15.272 9.764 -2.744 1.00 90.56 108 GLY A C 1
ATOM 853 O O . GLY A 1 108 ? 14.842 9.664 -1.595 1.00 90.56 108 GLY A O 1
ATOM 854 N N . LEU A 1 109 ? 14.476 10.053 -3.777 1.00 91.69 109 LEU A N 1
ATOM 855 C CA . LEU A 1 109 ? 13.055 10.359 -3.627 1.00 91.69 109 LEU A CA 1
ATOM 856 C C . LEU A 1 109 ? 12.275 9.149 -3.106 1.00 91.69 109 LEU A C 1
ATOM 858 O O . LEU A 1 109 ? 11.417 9.315 -2.239 1.00 91.69 109 LEU A O 1
ATOM 862 N N . MET A 1 110 ? 12.571 7.929 -3.583 1.00 92.19 110 MET A N 1
ATOM 863 C CA . MET A 1 110 ? 11.873 6.743 -3.078 1.00 92.19 110 MET A CA 1
ATOM 864 C C . MET A 1 110 ? 12.216 6.437 -1.628 1.00 92.19 110 MET A C 1
ATOM 866 O O . MET A 1 110 ? 11.334 5.950 -0.931 1.00 92.19 110 MET A O 1
ATOM 870 N N . THR A 1 111 ? 13.436 6.721 -1.165 1.00 92.88 111 THR A N 1
ATOM 871 C CA . THR A 1 111 ? 13.793 6.564 0.255 1.00 92.88 111 THR A CA 1
ATOM 872 C C . THR A 1 111 ? 12.925 7.482 1.112 1.00 92.88 111 THR A C 1
ATOM 874 O O . THR A 1 111 ? 12.193 7.010 1.977 1.00 92.88 111 THR A O 1
ATOM 877 N N . THR A 1 112 ? 12.874 8.777 0.782 1.00 92.75 112 THR A N 1
ATOM 878 C CA . THR A 1 112 ? 12.019 9.736 1.501 1.00 92.75 112 THR A CA 1
ATOM 879 C C . THR A 1 112 ? 10.535 9.359 1.438 1.00 92.75 112 THR A C 1
ATOM 881 O O . THR A 1 112 ? 9.828 9.430 2.445 1.00 92.75 112 THR A O 1
ATOM 884 N N . ALA A 1 113 ? 10.045 8.927 0.273 1.00 93.69 113 ALA A N 1
ATOM 885 C CA . ALA A 1 113 ? 8.659 8.493 0.121 1.00 93.69 113 ALA A CA 1
ATOM 886 C C . ALA A 1 113 ? 8.360 7.208 0.907 1.00 93.69 113 ALA A C 1
ATOM 888 O O . ALA A 1 113 ? 7.257 7.057 1.428 1.00 93.69 113 ALA A O 1
ATOM 889 N N . GLN A 1 114 ? 9.317 6.282 1.012 1.00 93.00 114 GLN A N 1
ATOM 890 C CA . GLN A 1 114 ? 9.180 5.067 1.813 1.00 93.00 114 GLN A CA 1
ATOM 891 C C . GLN A 1 114 ? 9.076 5.392 3.301 1.00 93.00 114 GLN A C 1
ATOM 893 O O . GLN A 1 114 ? 8.158 4.875 3.937 1.00 93.00 114 GLN A O 1
ATOM 898 N N . ASP A 1 115 ? 9.920 6.285 3.816 1.00 94.69 115 ASP A N 1
ATOM 899 C CA . ASP A 1 115 ? 9.895 6.702 5.221 1.00 94.69 115 ASP A CA 1
ATOM 900 C C . ASP A 1 115 ? 8.571 7.395 5.578 1.00 94.69 115 ASP A C 1
ATOM 902 O O . ASP A 1 115 ? 7.894 7.025 6.541 1.00 94.69 115 ASP A O 1
ATOM 906 N N . ALA A 1 116 ? 8.133 8.354 4.756 1.00 93.31 116 ALA A N 1
ATOM 907 C CA . ALA A 1 116 ? 6.860 9.048 4.959 1.00 93.31 116 ALA A CA 1
ATOM 908 C C . ALA A 1 116 ? 5.655 8.091 4.879 1.00 93.31 116 ALA A C 1
ATOM 910 O O . ALA A 1 116 ? 4.704 8.172 5.669 1.00 93.31 116 ALA A O 1
ATOM 911 N N . ALA A 1 117 ? 5.697 7.150 3.937 1.00 94.44 117 ALA A N 1
ATOM 912 C CA . ALA A 1 117 ? 4.663 6.143 3.786 1.00 94.44 117 ALA A CA 1
ATOM 913 C C . ALA A 1 117 ? 4.646 5.153 4.961 1.00 94.44 117 ALA A C 1
ATOM 915 O O . ALA A 1 117 ? 3.562 4.797 5.413 1.00 94.44 117 ALA A O 1
ATOM 916 N N . ALA A 1 118 ? 5.804 4.777 5.515 1.00 94.06 118 ALA A N 1
ATOM 917 C CA . ALA A 1 118 ? 5.891 3.915 6.694 1.00 94.06 118 ALA A CA 1
ATOM 918 C C . ALA A 1 118 ? 5.225 4.558 7.920 1.00 94.06 118 ALA A C 1
ATOM 920 O O . ALA A 1 118 ? 4.499 3.885 8.651 1.00 94.06 118 ALA A O 1
ATOM 921 N N . VAL A 1 119 ? 5.385 5.872 8.112 1.00 94.62 119 VAL A N 1
ATOM 922 C CA . VAL A 1 119 ? 4.675 6.613 9.172 1.00 94.62 119 VAL A CA 1
ATOM 923 C C . VAL A 1 119 ? 3.158 6.552 8.969 1.00 94.62 119 VAL A C 1
ATOM 925 O O . VAL A 1 119 ? 2.411 6.323 9.921 1.00 94.62 119 VAL A O 1
ATOM 928 N N . THR A 1 120 ? 2.692 6.734 7.733 1.00 93.88 120 THR A N 1
ATOM 929 C CA . THR A 1 120 ? 1.256 6.690 7.403 1.00 93.88 120 THR A CA 1
ATOM 930 C C . THR A 1 120 ? 0.678 5.286 7.602 1.00 93.88 120 THR A C 1
ATOM 932 O O . THR A 1 120 ? -0.361 5.121 8.239 1.00 93.88 120 THR A O 1
ATOM 935 N N . GLU A 1 121 ? 1.379 4.259 7.123 1.00 93.75 121 GLU A N 1
ATOM 936 C CA . GLU A 1 121 ? 0.992 2.855 7.287 1.00 93.75 121 GLU A CA 1
ATOM 937 C C . GLU A 1 121 ? 0.996 2.435 8.757 1.00 93.75 121 GLU A C 1
ATOM 939 O O . GLU A 1 121 ? 0.086 1.727 9.182 1.00 93.75 121 GLU A O 1
ATOM 944 N N . SER A 1 122 ? 1.968 2.906 9.544 1.00 94.19 122 SER A N 1
ATOM 945 C CA . SER A 1 122 ? 2.035 2.660 10.986 1.00 94.19 122 SER A CA 1
ATOM 946 C C . SER A 1 122 ? 0.794 3.196 11.701 1.00 94.19 122 SER A C 1
ATOM 948 O O . SER A 1 122 ? 0.146 2.453 12.435 1.00 94.19 122 SER A O 1
ATOM 950 N N . LYS A 1 123 ? 0.366 4.431 11.397 1.00 92.31 123 LYS A N 1
ATOM 951 C CA . LYS A 1 123 ? -0.887 4.991 11.937 1.00 92.31 123 LYS A CA 1
ATOM 952 C C . LYS A 1 123 ? -2.112 4.167 11.539 1.00 92.31 123 LYS A C 1
ATOM 954 O O . LYS A 1 123 ? -2.965 3.901 12.381 1.00 92.31 123 LYS A O 1
ATOM 959 N N . GLY A 1 124 ? -2.202 3.753 10.274 1.00 93.00 124 GLY A N 1
ATOM 960 C CA . GLY A 1 124 ? -3.306 2.917 9.794 1.00 93.00 124 GLY A CA 1
ATOM 961 C C . GLY A 1 124 ? -3.345 1.540 10.468 1.00 93.00 124 GLY A C 1
ATOM 962 O O . GLY A 1 124 ? -4.415 1.060 10.836 1.00 93.00 124 GLY A O 1
ATOM 963 N N . ASN A 1 125 ? -2.184 0.914 10.672 1.00 95.00 125 ASN A N 1
ATOM 964 C CA . ASN A 1 125 ? -2.076 -0.352 11.397 1.00 95.00 125 ASN A CA 1
ATOM 965 C C . ASN A 1 125 ? -2.451 -0.179 12.876 1.00 95.00 125 ASN A C 1
ATOM 967 O O . ASN A 1 125 ? -3.174 -1.012 13.411 1.00 95.00 125 ASN A O 1
ATOM 971 N N . GLU A 1 126 ? -2.033 0.917 13.512 1.00 96.38 126 GLU A N 1
ATOM 972 C CA . GLU A 1 126 ? -2.364 1.196 14.910 1.00 96.38 126 GLU A CA 1
ATOM 973 C C . GLU A 1 126 ? -3.871 1.388 15.124 1.00 96.38 126 GLU A C 1
ATOM 975 O O . GLU A 1 126 ? -4.429 0.845 16.074 1.00 96.38 126 GLU A O 1
ATOM 980 N N . LYS A 1 127 ? -4.573 2.054 14.196 1.00 95.62 127 LYS A N 1
ATOM 981 C CA . LYS A 1 127 ? -6.047 2.130 14.225 1.00 95.62 127 LYS A CA 1
ATOM 982 C C . LYS A 1 127 ? -6.691 0.742 14.223 1.00 95.62 127 LYS A C 1
ATOM 984 O O . LYS A 1 127 ? -7.627 0.500 14.980 1.00 95.62 127 LYS A O 1
ATOM 989 N N . LEU A 1 128 ? -6.209 -0.164 13.370 1.00 96.44 128 LEU A N 1
ATOM 990 C CA . LEU A 1 128 ? -6.740 -1.528 13.283 1.00 96.44 128 LEU A CA 1
ATOM 991 C C . LEU A 1 128 ? -6.406 -2.352 14.530 1.00 96.44 128 LEU A C 1
ATOM 993 O O . LEU A 1 128 ? -7.266 -3.085 15.013 1.00 96.44 128 LEU A O 1
ATOM 997 N N . ASN A 1 129 ? -5.199 -2.193 15.077 1.00 97.56 129 ASN A N 1
ATOM 998 C CA . ASN A 1 129 ? -4.795 -2.830 16.328 1.00 97.56 129 ASN A CA 1
ATOM 999 C C . ASN A 1 129 ? -5.677 -2.369 17.490 1.00 97.56 129 ASN A C 1
ATOM 1001 O O . ASN A 1 129 ? -6.226 -3.204 18.200 1.00 97.56 129 ASN A O 1
ATOM 1005 N N . LEU A 1 130 ? -5.879 -1.059 17.655 1.00 98.06 130 LEU A N 1
ATOM 1006 C CA . LEU A 1 130 ? -6.741 -0.513 18.704 1.00 98.06 130 LEU A CA 1
ATOM 1007 C C . LEU A 1 130 ? -8.203 -0.924 18.527 1.00 98.06 130 LEU A C 1
ATOM 1009 O O . LEU A 1 130 ? -8.865 -1.217 19.518 1.00 98.06 130 LEU A O 1
ATOM 1013 N N . ALA A 1 131 ? -8.708 -1.000 17.294 1.00 97.88 131 ALA A N 1
ATOM 1014 C CA . ALA A 1 131 ? -10.042 -1.535 17.034 1.00 97.88 131 ALA A CA 1
ATOM 1015 C C . ALA A 1 131 ? -10.135 -3.012 17.462 1.00 97.88 131 ALA A C 1
ATOM 1017 O O . ALA A 1 131 ? -11.020 -3.397 18.223 1.00 97.88 131 ALA A O 1
ATOM 1018 N N . MET A 1 132 ? -9.167 -3.846 17.083 1.00 97.94 132 MET A N 1
ATOM 1019 C CA . MET A 1 132 ? -9.131 -5.237 17.540 1.00 97.94 132 MET A CA 1
ATOM 1020 C C . MET A 1 132 ? -9.074 -5.342 19.074 1.00 97.94 132 MET A C 1
ATOM 1022 O O . MET A 1 132 ? -9.844 -6.093 19.675 1.00 97.94 132 MET A O 1
ATOM 1026 N N . THR A 1 133 ? -8.218 -4.548 19.719 1.00 98.25 133 THR A N 1
ATOM 1027 C CA . THR A 1 133 ? -8.094 -4.487 21.182 1.00 98.25 133 THR A CA 1
ATOM 1028 C C . THR A 1 133 ? -9.394 -4.026 21.837 1.00 98.25 133 THR A C 1
ATOM 1030 O O . THR A 1 133 ? -9.816 -4.607 22.833 1.00 98.25 133 THR A O 1
ATOM 1033 N N . LEU A 1 134 ? -10.088 -3.037 21.268 1.00 98.31 134 LEU A N 1
ATOM 1034 C CA . LEU A 1 134 ? -11.370 -2.563 21.786 1.00 98.31 134 LEU A CA 1
ATOM 1035 C C . LEU A 1 134 ? -12.416 -3.680 21.739 1.00 98.31 134 LEU A C 1
ATOM 1037 O O . LEU A 1 134 ? -13.102 -3.924 22.733 1.00 98.31 134 LEU A O 1
ATOM 1041 N N . LEU A 1 135 ? -12.505 -4.397 20.616 1.00 97.94 135 LEU A N 1
ATOM 1042 C CA . LEU A 1 135 ? -13.392 -5.549 20.478 1.00 97.94 135 LEU A CA 1
ATOM 1043 C C . LEU A 1 135 ? -13.068 -6.631 21.525 1.00 97.94 135 LEU A C 1
ATOM 1045 O O . LEU A 1 135 ? -13.977 -7.144 22.180 1.00 97.94 135 LEU A O 1
ATOM 1049 N N . GLN A 1 136 ? -11.785 -6.930 21.744 1.00 97.25 136 GLN A N 1
ATOM 1050 C CA . GLN A 1 136 ? -11.334 -7.868 22.779 1.00 97.25 136 GLN A CA 1
ATOM 1051 C C . GLN A 1 136 ? -11.694 -7.405 24.197 1.00 97.25 136 GLN A C 1
ATOM 1053 O O . GLN A 1 136 ? -12.163 -8.218 24.994 1.00 97.25 136 GLN A O 1
ATOM 1058 N N . CYS A 1 137 ? -11.531 -6.120 24.518 1.00 97.31 137 CYS A N 1
ATOM 1059 C CA . CYS A 1 137 ? -11.914 -5.547 25.810 1.00 97.31 137 CYS A CA 1
ATOM 1060 C C . CYS A 1 137 ? -13.416 -5.705 26.080 1.00 97.31 137 CYS A C 1
ATOM 1062 O O . CYS A 1 137 ? -13.803 -6.132 27.170 1.00 97.31 137 CYS A O 1
ATOM 1064 N N . VAL A 1 138 ? -14.264 -5.429 25.083 1.00 97.12 138 VAL A N 1
ATOM 1065 C CA . VAL A 1 138 ? -15.723 -5.587 25.204 1.00 97.12 138 VAL A CA 1
ATOM 1066 C C . VAL A 1 138 ? -16.108 -7.058 25.372 1.00 97.12 138 VAL A C 1
ATOM 1068 O O . VAL A 1 138 ? -16.933 -7.386 26.225 1.00 97.12 138 VAL A O 1
ATOM 1071 N N . VAL A 1 139 ? -15.474 -7.967 24.627 1.00 96.31 139 VAL A N 1
ATOM 1072 C CA . VAL A 1 139 ? -15.673 -9.417 24.793 1.00 96.31 139 VAL A CA 1
ATOM 1073 C C . VAL A 1 139 ? -15.250 -9.874 26.191 1.00 96.31 139 VAL A C 1
ATOM 1075 O O . VAL A 1 139 ? -15.989 -10.607 26.848 1.00 96.31 139 VAL A O 1
ATOM 1078 N N . ALA A 1 140 ? -14.095 -9.415 26.676 1.00 95.06 140 ALA A N 1
ATOM 1079 C CA . ALA A 1 140 ? -13.596 -9.751 28.004 1.00 95.06 140 ALA A 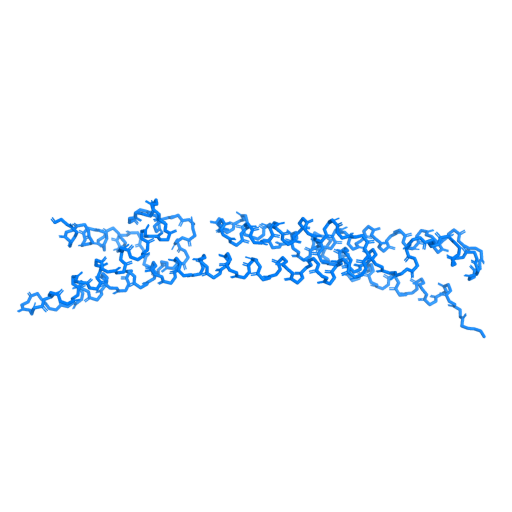CA 1
ATOM 1080 C C . ALA A 1 140 ? -14.531 -9.244 29.109 1.00 95.06 140 ALA A C 1
ATOM 1082 O O . ALA A 1 140 ? -14.773 -9.967 30.070 1.00 95.06 140 ALA A O 1
ATOM 1083 N N . TYR A 1 141 ? -15.086 -8.037 28.964 1.00 96.00 141 TYR A N 1
ATOM 1084 C CA . TYR A 1 141 ? -16.111 -7.510 29.866 1.00 96.00 141 TYR A CA 1
ATOM 1085 C C . TYR A 1 141 ? -17.385 -8.368 29.841 1.00 96.00 141 TYR A C 1
ATOM 1087 O O . TYR A 1 141 ? -17.908 -8.726 30.894 1.00 96.00 141 TYR A O 1
ATOM 1095 N N . ALA A 1 142 ? -17.862 -8.739 28.648 1.00 93.69 142 ALA A N 1
ATOM 1096 C CA . ALA A 1 142 ? -19.080 -9.529 28.470 1.00 93.69 142 ALA A CA 1
ATOM 1097 C C . ALA A 1 142 ? -18.973 -10.949 29.051 1.00 93.69 142 ALA A C 1
ATOM 1099 O O . ALA A 1 142 ? -19.965 -11.492 29.534 1.00 93.69 142 ALA A O 1
ATOM 1100 N N . ALA A 1 143 ? -17.781 -11.546 28.991 1.00 92.94 143 ALA A N 1
ATOM 1101 C CA . ALA A 1 143 ? -17.503 -12.879 29.519 1.00 92.94 143 ALA A CA 1
ATOM 1102 C C . ALA A 1 143 ? -17.176 -12.888 31.023 1.00 92.94 143 ALA A C 1
ATOM 1104 O O . ALA A 1 143 ? -17.140 -13.958 31.631 1.00 92.94 143 ALA A O 1
ATOM 1105 N N . TYR A 1 144 ? -16.910 -11.726 31.626 1.00 90.25 144 TYR A N 1
ATOM 1106 C CA . TYR A 1 144 ? -16.555 -11.640 33.039 1.00 90.25 144 TYR A CA 1
ATOM 1107 C C . TYR A 1 144 ? -17.786 -11.880 33.926 1.00 90.25 144 TYR A C 1
ATOM 1109 O O . TYR A 1 144 ? -18.873 -11.432 33.562 1.00 90.25 144 TYR A O 1
ATOM 1117 N N . PRO A 1 145 ? -17.673 -12.530 35.097 1.00 89.81 145 PRO A N 1
ATOM 1118 C CA . PRO A 1 145 ? -18.804 -12.689 36.016 1.00 89.81 145 PRO A CA 1
ATOM 1119 C C . PRO A 1 145 ? -19.418 -11.343 36.431 1.00 89.81 145 PRO A C 1
ATOM 1121 O O . PRO A 1 145 ? -18.718 -10.330 36.515 1.00 89.81 145 PRO A O 1
ATOM 1124 N N . ALA A 1 146 ? -20.738 -11.302 36.626 1.00 83.81 146 ALA A N 1
ATOM 1125 C CA . ALA A 1 146 ? -21.453 -10.063 36.960 1.00 83.81 146 ALA A CA 1
ATOM 1126 C C . ALA A 1 146 ? -21.302 -9.678 38.432 1.00 83.81 146 ALA A C 1
ATOM 1128 O O . ALA A 1 146 ? -21.390 -8.502 38.766 1.00 83.81 146 ALA A O 1
ATOM 1129 N N . GLU A 1 147 ? -21.037 -10.657 39.295 1.00 84.19 147 GLU A N 1
ATOM 1130 C CA . GLU A 1 147 ? -20.873 -10.458 40.733 1.00 84.19 147 GLU A CA 1
ATOM 1131 C C . GLU A 1 147 ? -19.479 -9.933 41.116 1.00 84.19 147 GLU A C 1
ATOM 1133 O O . GLU A 1 147 ? -19.245 -9.600 42.276 1.00 84.19 147 GLU A O 1
ATOM 1138 N N . GLN A 1 148 ? -18.539 -9.876 40.168 1.00 89.25 148 GLN A N 1
ATOM 1139 C CA . GLN A 1 148 ? -17.176 -9.397 40.398 1.00 89.25 148 GLN A CA 1
ATOM 1140 C C . GLN A 1 148 ? -17.030 -7.919 40.025 1.00 89.25 148 GLN A C 1
ATOM 1142 O O . GLN A 1 148 ? -17.737 -7.413 39.153 1.00 89.25 148 GLN A O 1
ATOM 1147 N N . ASP A 1 149 ? -16.071 -7.232 40.653 1.00 89.81 149 ASP A N 1
ATOM 1148 C CA . ASP A 1 149 ? -15.730 -5.862 40.272 1.00 89.81 149 ASP A CA 1
ATOM 1149 C C . ASP A 1 149 ? -15.213 -5.815 38.824 1.00 89.81 149 ASP A C 1
ATOM 1151 O O . ASP A 1 149 ? -14.242 -6.481 38.456 1.00 89.81 149 ASP A O 1
ATOM 1155 N N . ARG A 1 150 ? -15.883 -5.011 37.995 1.00 92.19 150 ARG A N 1
ATOM 1156 C CA . ARG A 1 150 ? -15.572 -4.815 36.573 1.00 92.19 150 ARG A CA 1
ATOM 1157 C C . ARG A 1 150 ? -14.920 -3.464 36.282 1.00 92.19 150 ARG A C 1
ATOM 1159 O O . ARG A 1 150 ? -14.677 -3.171 35.110 1.00 92.19 150 ARG A O 1
ATOM 1166 N N . SER A 1 151 ? -14.615 -2.663 37.304 1.00 91.81 151 SER A N 1
ATOM 1167 C CA . SER A 1 151 ? -14.039 -1.317 37.176 1.00 91.81 151 SER A CA 1
ATOM 1168 C C . SER A 1 151 ? -12.828 -1.278 36.231 1.00 91.81 151 SER A C 1
ATOM 1170 O O . SER A 1 151 ? -12.799 -0.489 35.287 1.00 91.81 151 SER A O 1
ATOM 1172 N N . GLY A 1 152 ? -11.881 -2.209 36.386 1.00 92.25 152 GLY A N 1
ATOM 1173 C CA . GLY A 1 152 ? -10.697 -2.303 35.524 1.00 92.25 152 GLY A CA 1
ATOM 1174 C C . GLY A 1 152 ? -10.999 -2.664 34.062 1.00 92.25 152 GLY A C 1
ATOM 1175 O O . GLY A 1 152 ? -10.295 -2.221 33.157 1.00 92.25 152 GLY A O 1
ATOM 1176 N N . LYS A 1 153 ? -12.062 -3.434 33.792 1.00 94.62 153 LYS A N 1
ATOM 1177 C CA . LYS A 1 153 ? -12.484 -3.762 32.416 1.00 94.62 153 LYS A CA 1
ATOM 1178 C C . LYS A 1 153 ? -13.167 -2.576 31.746 1.00 94.62 153 LYS A C 1
ATOM 1180 O O . LYS A 1 153 ? -12.896 -2.312 30.578 1.00 94.62 153 LYS A O 1
ATOM 1185 N N . VAL A 1 154 ? -14.000 -1.848 32.493 1.00 96.06 154 VAL A N 1
ATOM 1186 C CA . VAL A 1 154 ? -14.594 -0.582 32.040 1.00 96.06 154 VAL A CA 1
ATOM 1187 C C . VAL A 1 154 ? -13.492 0.416 31.690 1.00 96.06 154 VAL A C 1
ATOM 1189 O O . VAL A 1 154 ? -13.490 0.947 30.582 1.00 96.06 154 VAL A O 1
ATOM 1192 N N . ALA A 1 155 ? -12.506 0.595 32.576 1.00 96.00 155 ALA A N 1
ATOM 1193 C CA . ALA A 1 155 ? -11.364 1.472 32.325 1.00 96.00 155 ALA A CA 1
ATOM 1194 C C . ALA A 1 155 ? -10.614 1.091 31.036 1.00 96.00 155 ALA A C 1
ATOM 1196 O O . ALA A 1 155 ? -10.394 1.953 30.190 1.00 96.00 155 ALA A O 1
ATOM 1197 N N . GLY A 1 156 ? -10.319 -0.199 30.827 1.00 97.12 156 GLY A N 1
ATOM 1198 C CA . GLY A 1 156 ? -9.647 -0.668 29.609 1.00 97.12 156 GLY A CA 1
ATOM 1199 C C . GLY A 1 156 ? -10.446 -0.433 28.319 1.00 97.12 156 GLY A C 1
ATOM 1200 O O . GLY A 1 156 ? -9.860 -0.096 27.288 1.00 97.12 156 GLY A O 1
ATOM 1201 N N . ILE A 1 157 ? -11.781 -0.555 28.359 1.00 98.00 157 ILE A N 1
ATOM 1202 C CA . ILE A 1 157 ? -12.652 -0.213 27.219 1.00 98.00 157 ILE A CA 1
ATOM 1203 C C . ILE A 1 157 ? -12.549 1.284 26.909 1.00 98.00 157 ILE A C 1
ATOM 1205 O O . ILE A 1 157 ? -12.313 1.652 25.757 1.00 98.00 157 ILE A O 1
ATOM 1209 N N . LEU A 1 158 ? -12.708 2.140 27.921 1.00 97.81 158 LEU A N 1
ATOM 1210 C CA . LEU A 1 158 ? -12.715 3.594 27.750 1.00 97.81 158 LEU A CA 1
ATOM 1211 C C . LEU A 1 158 ? -11.350 4.132 27.307 1.00 97.81 158 LEU A C 1
ATOM 1213 O O . LEU A 1 158 ? -11.295 4.988 26.424 1.00 97.81 158 LEU A O 1
ATOM 1217 N N . GLU A 1 159 ? -10.255 3.609 27.862 1.00 97.88 159 GLU A N 1
ATOM 1218 C CA . GL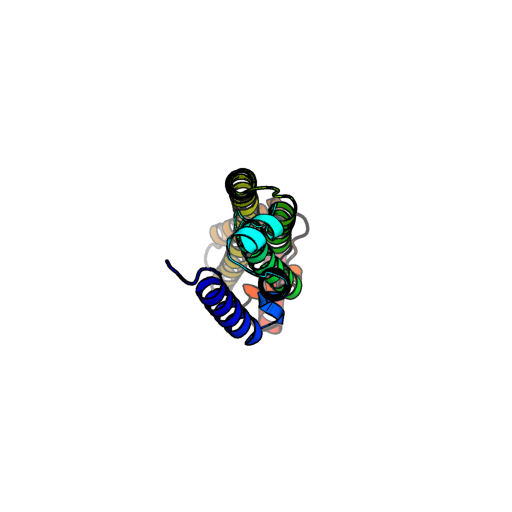U A 1 159 ? -8.888 3.964 27.472 1.00 97.88 159 GLU A CA 1
ATOM 1219 C C . GLU A 1 159 ? -8.621 3.594 26.009 1.00 97.88 159 GLU A C 1
ATOM 1221 O O . GLU A 1 159 ? -8.230 4.451 25.212 1.00 97.88 159 GLU A O 1
ATOM 1226 N N . THR A 1 160 ? -8.921 2.348 25.623 1.00 98.31 160 THR A N 1
ATOM 1227 C CA . THR A 1 160 ? -8.706 1.877 24.246 1.00 98.31 160 THR A CA 1
ATOM 1228 C C . THR A 1 160 ? -9.573 2.652 23.254 1.00 98.31 160 THR A C 1
ATOM 1230 O O . THR A 1 160 ? -9.096 3.068 22.198 1.00 98.31 160 THR A O 1
ATOM 1233 N N . TYR A 1 161 ? -10.844 2.892 23.594 1.00 97.88 161 TYR A N 1
ATOM 1234 C CA . TYR A 1 161 ? -11.745 3.684 22.760 1.00 97.88 161 TYR A CA 1
ATOM 1235 C C . TYR A 1 161 ? -11.250 5.126 22.608 1.00 97.88 161 TYR A C 1
ATOM 1237 O O . TYR A 1 161 ? -11.244 5.652 21.498 1.00 97.88 161 TYR A O 1
ATOM 1245 N N . THR A 1 162 ? -10.773 5.751 23.686 1.00 97.69 162 THR A N 1
ATOM 1246 C CA . THR A 1 162 ? -10.211 7.109 23.643 1.00 97.69 162 THR A CA 1
ATOM 1247 C C . THR A 1 162 ? -8.970 7.167 22.755 1.00 97.69 162 THR A C 1
ATOM 1249 O O . THR A 1 162 ? -8.871 8.044 21.897 1.00 97.69 162 THR A O 1
ATOM 1252 N N . ALA A 1 163 ? -8.051 6.207 22.891 1.00 98.06 163 ALA A N 1
ATOM 1253 C CA . ALA A 1 163 ? -6.870 6.111 22.035 1.00 98.06 163 ALA A CA 1
ATOM 1254 C C . ALA A 1 163 ? -7.252 5.955 20.553 1.00 98.06 163 ALA A C 1
ATOM 1256 O O . ALA A 1 163 ? -6.708 6.651 19.693 1.00 98.06 163 ALA A O 1
ATOM 1257 N N . LEU A 1 164 ? -8.244 5.110 20.254 1.00 97.75 164 LEU A N 1
ATOM 1258 C CA . LEU A 1 164 ? -8.745 4.929 18.894 1.00 97.75 164 LEU A CA 1
ATOM 1259 C C . LEU A 1 164 ? -9.392 6.208 18.350 1.00 97.75 164 LEU A C 1
ATOM 1261 O O . LEU A 1 164 ? -9.085 6.603 17.230 1.00 97.75 164 LEU A O 1
ATOM 1265 N N . LYS A 1 165 ? -10.217 6.902 19.144 1.00 97.12 165 LYS A N 1
ATOM 1266 C CA . LYS A 1 165 ? -10.835 8.186 18.765 1.00 97.12 165 LYS A CA 1
ATOM 1267 C C . LYS A 1 165 ? -9.812 9.291 18.512 1.00 97.12 165 LYS A C 1
ATOM 1269 O O . LYS A 1 165 ? -10.048 10.141 17.659 1.00 97.12 165 LYS A O 1
ATOM 1274 N N . ASN A 1 166 ? -8.682 9.277 19.216 1.00 97.00 166 ASN A N 1
ATOM 1275 C CA . ASN A 1 166 ? -7.598 10.227 18.971 1.00 97.00 166 ASN A CA 1
ATOM 1276 C C . ASN A 1 166 ? -6.936 10.005 17.600 1.00 97.00 166 ASN A C 1
ATOM 1278 O O . ASN A 1 166 ? -6.497 10.968 16.973 1.00 97.00 166 ASN A O 1
ATOM 1282 N N . LEU A 1 167 ? -6.874 8.756 17.121 1.00 95.25 167 LEU A N 1
ATOM 1283 C CA . LEU A 1 167 ? -6.346 8.431 15.790 1.00 95.25 167 LEU A CA 1
ATOM 1284 C C . LEU A 1 167 ? -7.399 8.523 14.681 1.00 95.25 167 LEU A C 1
ATOM 1286 O O . LEU A 1 167 ? -7.060 8.869 13.548 1.00 95.25 167 LEU A O 1
ATOM 1290 N N . ASP A 1 168 ? -8.653 8.207 14.991 1.00 96.19 168 ASP A N 1
ATOM 1291 C CA . ASP A 1 168 ? -9.801 8.326 14.100 1.00 96.19 168 ASP A CA 1
ATOM 1292 C C . ASP A 1 168 ? -10.996 8.977 14.831 1.00 96.19 168 ASP A C 1
ATOM 1294 O O . ASP A 1 168 ? -11.830 8.294 15.440 1.00 96.19 168 ASP A O 1
ATOM 1298 N N . PRO A 1 169 ? -11.122 10.316 14.748 1.00 96.44 169 PRO A N 1
ATOM 1299 C CA . PRO A 1 169 ? -12.218 11.056 15.369 1.00 96.44 169 PRO A CA 1
ATOM 1300 C C . PRO A 1 169 ? -13.606 10.712 14.827 1.00 96.44 169 PRO A C 1
ATOM 1302 O O . PRO A 1 169 ? -14.601 11.066 15.462 1.00 96.44 169 PRO A O 1
ATOM 1305 N N . LEU A 1 170 ? -13.705 10.030 13.684 1.00 95.38 170 LEU A N 1
ATOM 1306 C CA . LEU A 1 170 ? -14.974 9.601 13.096 1.00 95.38 170 LEU A CA 1
ATOM 1307 C C . LEU A 1 170 ? -15.348 8.174 13.501 1.00 95.38 170 LEU A C 1
ATOM 1309 O O . LEU A 1 170 ? -16.487 7.769 13.279 1.00 95.38 170 LEU A O 1
ATOM 1313 N N . PHE A 1 171 ? -14.443 7.437 14.152 1.00 96.88 171 PHE A N 1
ATOM 1314 C CA . PHE A 1 171 ? -14.714 6.075 14.589 1.00 96.88 171 PHE A CA 1
ATOM 1315 C C . PHE A 1 171 ? -15.944 6.010 15.504 1.00 96.88 171 PHE A C 1
ATOM 1317 O O . PHE A 1 171 ? -16.078 6.780 16.463 1.00 96.88 171 PHE A O 1
ATOM 1324 N N . THR A 1 172 ? -16.828 5.063 15.206 1.00 96.06 172 THR A N 1
ATOM 1325 C CA . THR A 1 172 ? -18.000 4.680 16.001 1.00 96.06 172 THR A CA 1
ATOM 1326 C C . THR A 1 172 ? -18.075 3.157 16.060 1.00 96.06 172 THR A C 1
ATOM 1328 O O . THR A 1 172 ? -17.382 2.472 15.310 1.00 96.06 172 THR A O 1
ATOM 1331 N N . TRP A 1 173 ? -18.942 2.593 16.905 1.00 96.62 173 TRP A N 1
ATOM 1332 C CA . TRP A 1 173 ? -19.139 1.140 16.900 1.00 96.62 173 TRP A CA 1
ATOM 1333 C C . TRP A 1 173 ? -19.598 0.621 15.525 1.00 96.62 173 TRP A C 1
ATOM 1335 O O . TRP A 1 173 ? -19.199 -0.456 15.090 1.00 96.62 173 TRP A O 1
ATOM 1345 N N . GLN A 1 174 ? -20.399 1.407 14.803 1.00 96.38 174 GLN A N 1
ATOM 1346 C CA . GLN A 1 174 ? -20.889 1.067 13.468 1.00 96.38 174 GLN A CA 1
ATOM 1347 C C . GLN A 1 174 ? -19.757 0.967 12.439 1.00 96.38 174 GLN A C 1
ATOM 1349 O O . GLN A 1 174 ? -19.899 0.226 11.470 1.00 96.38 174 GLN A O 1
ATOM 1354 N N . SER A 1 175 ? -18.612 1.619 12.675 1.00 96.81 175 SER A N 1
ATOM 1355 C CA . SER A 1 175 ? -17.447 1.550 11.788 1.00 96.81 175 SER A CA 1
ATOM 1356 C C . SER A 1 175 ? -16.943 0.117 11.574 1.00 96.81 175 SER A C 1
ATOM 1358 O O . SER A 1 175 ? -16.399 -0.161 10.513 1.00 96.81 175 SER A O 1
ATOM 1360 N N . TYR A 1 176 ? -17.173 -0.821 12.504 1.00 97.69 176 TYR A N 1
ATOM 1361 C CA . TYR A 1 176 ? -16.838 -2.244 12.316 1.00 97.69 176 TYR A CA 1
ATOM 1362 C C . TYR A 1 176 ? -17.585 -2.931 11.164 1.00 97.69 176 TYR A C 1
ATOM 1364 O O . TYR A 1 176 ? -17.152 -3.988 10.711 1.00 97.69 176 TYR A O 1
ATOM 1372 N N . ALA A 1 177 ? -18.702 -2.372 10.692 1.00 96.12 177 ALA A N 1
ATO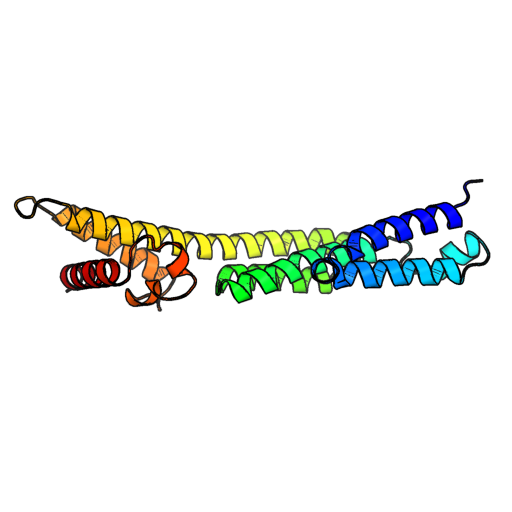M 1373 C CA . ALA A 1 177 ? -19.425 -2.902 9.538 1.00 96.12 177 ALA A CA 1
ATOM 1374 C C . ALA A 1 177 ? -18.777 -2.510 8.198 1.00 96.12 177 ALA A C 1
ATOM 1376 O O . ALA A 1 177 ? -19.166 -3.028 7.152 1.00 96.12 177 ALA A O 1
ATOM 1377 N N . GLU A 1 178 ? -17.796 -1.607 8.223 1.00 95.25 178 GLU A N 1
ATOM 1378 C CA . GLU A 1 178 ? -17.214 -0.988 7.039 1.00 95.25 178 GLU A CA 1
ATOM 1379 C C . GLU A 1 178 ? -15.690 -1.140 7.014 1.00 95.25 178 GLU A C 1
ATOM 1381 O O . GLU A 1 178 ? -15.023 -1.420 8.015 1.00 95.25 178 GLU A O 1
ATOM 1386 N N . THR A 1 179 ? -15.103 -0.974 5.832 1.00 94.19 179 THR A N 1
ATOM 1387 C CA . THR A 1 179 ? -13.647 -0.948 5.682 1.00 94.19 179 THR A CA 1
ATOM 1388 C C . THR A 1 179 ? -13.054 0.323 6.301 1.00 94.19 179 THR A C 1
ATOM 1390 O O . THR A 1 179 ? -13.639 1.393 6.145 1.00 94.19 179 THR A O 1
ATOM 1393 N N . PRO A 1 180 ? -11.874 0.244 6.941 1.00 94.75 180 PRO A N 1
ATOM 1394 C CA . PRO A 1 180 ? -11.015 -0.939 7.025 1.00 94.75 180 PRO A CA 1
ATOM 1395 C C . PRO A 1 180 ? -11.300 -1.835 8.248 1.00 94.75 180 PRO A C 1
ATOM 1397 O O . PRO A 1 180 ? -10.684 -2.890 8.380 1.00 94.75 180 PRO A O 1
ATOM 1400 N N . TYR A 1 181 ? -12.205 -1.442 9.146 1.00 96.50 181 TYR A N 1
ATOM 1401 C CA . TYR A 1 181 ? -12.405 -2.100 10.442 1.00 96.50 181 TYR A CA 1
ATOM 1402 C C . TYR A 1 181 ? -13.087 -3.465 10.356 1.00 96.50 181 TYR A C 1
ATOM 1404 O O . TYR A 1 181 ? -12.837 -4.322 11.201 1.00 96.50 181 TYR A O 1
ATOM 1412 N N . VAL A 1 182 ? -13.875 -3.719 9.312 1.00 95.44 182 VAL A N 1
ATOM 1413 C CA . VAL A 1 182 ? -14.487 -5.034 9.070 1.00 95.44 182 VAL A CA 1
ATOM 1414 C C . VAL A 1 182 ? -13.453 -6.169 9.008 1.00 95.44 182 VAL A C 1
ATOM 1416 O O . VAL A 1 182 ? -13.764 -7.309 9.337 1.00 95.44 182 VAL A O 1
ATOM 1419 N N . TYR A 1 183 ? -12.195 -5.873 8.663 1.00 93.12 183 TYR A N 1
ATOM 1420 C CA . TYR A 1 183 ? -11.128 -6.876 8.582 1.00 93.12 183 TYR A CA 1
ATOM 1421 C C . TYR A 1 183 ? -10.657 -7.426 9.926 1.00 93.12 183 TYR A C 1
ATOM 1423 O O . TYR A 1 183 ? -10.011 -8.471 9.945 1.00 93.12 183 TYR A O 1
ATOM 1431 N N . VAL A 1 184 ? -10.958 -6.748 11.035 1.00 94.75 184 VAL A N 1
ATOM 1432 C CA . VAL A 1 184 ? -10.629 -7.232 12.387 1.00 94.75 184 VAL A CA 1
ATOM 1433 C C . VAL A 1 184 ? -11.840 -7.848 13.094 1.00 94.75 184 VAL A C 1
ATOM 1435 O O . VAL A 1 184 ? -11.768 -8.185 14.273 1.00 94.75 184 VAL A O 1
ATOM 1438 N N . VAL A 1 185 ? -12.967 -7.997 12.392 1.00 95.44 185 VAL A N 1
ATOM 1439 C CA . VAL A 1 185 ? -14.195 -8.575 12.939 1.00 95.44 185 VAL A CA 1
ATOM 1440 C C . VAL A 1 185 ? -14.241 -10.073 12.651 1.00 95.44 185 VAL A C 1
ATOM 1442 O O . VAL A 1 185 ? -14.239 -10.504 11.502 1.00 95.44 185 VAL A O 1
ATOM 1445 N N . PHE A 1 186 ? -14.347 -10.873 13.713 1.00 92.94 186 PHE A N 1
ATOM 1446 C CA . PHE A 1 186 ? -14.438 -12.340 13.642 1.00 92.94 186 PHE A CA 1
ATOM 1447 C C . PHE A 1 186 ? -15.817 -12.876 14.057 1.00 92.94 186 PHE A C 1
ATOM 1449 O O . PHE A 1 186 ? -16.024 -14.086 14.135 1.00 92.94 186 PHE A O 1
ATOM 1456 N N . PHE A 1 187 ? -16.760 -11.982 14.360 1.00 95.38 187 PHE A N 1
ATOM 1457 C CA . PHE A 1 187 ? -18.098 -12.317 14.835 1.00 95.38 187 PHE A CA 1
ATOM 1458 C C . PHE A 1 187 ? -19.153 -12.021 13.768 1.00 95.38 187 PHE A C 1
ATOM 1460 O O . PHE A 1 187 ? -19.003 -11.099 12.970 1.00 95.38 187 PHE A O 1
ATOM 1467 N N . ASP A 1 188 ? -20.247 -12.783 13.783 1.00 96.00 188 ASP A N 1
ATOM 1468 C CA . ASP A 1 188 ? -21.411 -12.476 12.950 1.00 96.00 188 ASP A CA 1
ATOM 1469 C C . ASP A 1 188 ? -22.120 -11.179 13.386 1.00 96.00 188 ASP A C 1
ATOM 1471 O O . ASP A 1 188 ? -21.870 -10.616 14.457 1.00 96.00 188 ASP A O 1
ATOM 1475 N N . THR A 1 189 ? -23.052 -10.718 12.550 1.00 95.56 189 THR A N 1
ATOM 1476 C CA . THR A 1 189 ? -23.808 -9.482 12.771 1.00 95.56 189 THR A CA 1
ATOM 1477 C C . THR A 1 189 ? -24.566 -9.472 14.100 1.00 95.56 189 THR A C 1
ATOM 1479 O O . THR A 1 189 ? -24.560 -8.453 14.788 1.00 95.56 189 THR A O 1
ATOM 1482 N N . ALA A 1 190 ? -25.193 -10.583 14.499 1.00 96.81 190 ALA A N 1
ATOM 1483 C CA . ALA A 1 190 ? -25.985 -10.644 15.729 1.00 96.81 190 ALA A CA 1
ATOM 1484 C C . ALA A 1 190 ? -25.095 -10.509 16.976 1.00 96.81 190 ALA A C 1
ATOM 1486 O O . ALA A 1 190 ? -25.413 -9.771 17.913 1.00 96.81 190 ALA A O 1
ATOM 1487 N N . ARG A 1 191 ? -23.936 -11.173 16.973 1.00 96.81 191 ARG A N 1
ATOM 1488 C CA . ARG A 1 191 ? -22.924 -11.046 18.027 1.00 96.81 191 ARG A CA 1
ATOM 1489 C C . ARG A 1 191 ? -22.338 -9.635 18.065 1.00 96.81 191 ARG A C 1
ATOM 1491 O O . ARG A 1 191 ? -22.234 -9.073 19.152 1.00 96.81 191 ARG A O 1
ATOM 1498 N N . MET A 1 192 ? -22.040 -9.028 16.915 1.00 97.88 192 MET A N 1
ATOM 1499 C CA . MET A 1 192 ? -21.550 -7.643 16.852 1.00 97.88 192 MET A CA 1
ATOM 1500 C C . MET A 1 192 ? -22.571 -6.617 17.355 1.00 97.88 192 MET A C 1
ATOM 1502 O O . MET A 1 192 ? -22.189 -5.659 18.029 1.00 97.88 192 MET A O 1
ATOM 1506 N N . GLN A 1 193 ? -23.865 -6.823 17.092 1.00 97.06 193 GLN A N 1
ATOM 1507 C CA . GLN A 1 193 ? -24.937 -5.990 17.649 1.00 97.06 193 GLN A CA 1
ATOM 1508 C C . GLN A 1 193 ? -24.991 -6.092 19.175 1.00 97.06 193 GLN A C 1
ATOM 1510 O O . GLN A 1 193 ? -25.042 -5.069 19.857 1.00 97.06 193 GLN A O 1
ATOM 1515 N N . ARG A 1 194 ? -24.917 -7.312 19.721 1.00 97.12 194 ARG A N 1
ATOM 1516 C CA . ARG A 1 194 ? -24.897 -7.528 21.174 1.00 97.12 194 ARG A CA 1
ATOM 1517 C C . ARG A 1 194 ? -23.680 -6.877 21.834 1.00 97.12 194 ARG A C 1
ATOM 1519 O O . ARG A 1 194 ? -23.828 -6.219 22.858 1.00 97.12 194 ARG A O 1
ATOM 1526 N N . LEU A 1 195 ? -22.490 -7.038 21.256 1.00 97.56 195 LEU A N 1
ATOM 1527 C CA . LEU A 1 195 ? -21.272 -6.395 21.761 1.00 97.56 195 LEU A CA 1
ATOM 1528 C C . LEU A 1 195 ? -21.376 -4.861 21.693 1.00 97.56 195 LEU A C 1
ATOM 1530 O O . LEU A 1 195 ? -20.957 -4.189 22.629 1.00 97.56 195 LEU A O 1
ATOM 1534 N N . GLY A 1 196 ? -22.014 -4.312 20.656 1.00 97.38 196 GLY A N 1
ATOM 1535 C CA . GLY A 1 196 ? -22.275 -2.873 20.551 1.00 97.38 196 GLY A CA 1
ATOM 1536 C C . GLY A 1 196 ? -23.207 -2.335 21.627 1.00 97.38 196 GLY A C 1
ATOM 1537 O O . GLY A 1 196 ? -22.940 -1.284 22.199 1.00 97.38 196 GLY A O 1
ATOM 1538 N N . GLN A 1 197 ? -24.263 -3.077 21.965 1.00 97.38 197 GLN A N 1
ATOM 1539 C CA . GLN A 1 197 ? -25.148 -2.719 23.079 1.00 97.38 197 GLN A CA 1
ATOM 1540 C C . GLN A 1 197 ? -24.389 -2.680 24.409 1.00 97.38 197 GLN A C 1
ATOM 1542 O O . GLN A 1 197 ? -24.576 -1.754 25.192 1.00 97.38 197 GLN A O 1
ATOM 1547 N N . ILE A 1 198 ? -23.506 -3.656 24.646 1.00 96.06 198 ILE A N 1
ATOM 1548 C CA . ILE A 1 198 ? -22.650 -3.695 25.840 1.00 96.06 198 ILE A CA 1
ATOM 1549 C C . ILE A 1 198 ? -21.696 -2.497 25.856 1.00 96.06 198 ILE A C 1
ATOM 1551 O O . ILE A 1 198 ? -21.551 -1.842 26.883 1.00 96.06 198 ILE A O 1
ATOM 1555 N N . PHE A 1 199 ? -21.066 -2.186 24.724 1.00 97.31 199 PHE A N 1
ATOM 1556 C CA . PHE A 1 199 ? -20.176 -1.036 24.608 1.00 97.31 199 PHE A CA 1
ATOM 1557 C C . PHE A 1 199 ? -20.889 0.287 24.933 1.00 97.31 199 PHE A C 1
ATOM 1559 O O . PHE A 1 199 ? -20.374 1.071 25.727 1.00 97.31 199 PHE A O 1
ATOM 1566 N N . GLU A 1 200 ? -22.089 0.520 24.392 1.00 95.75 200 GLU A N 1
ATOM 1567 C CA . GLU A 1 200 ? -22.849 1.743 24.691 1.00 95.75 200 GLU A CA 1
ATOM 1568 C C . GLU A 1 200 ? -23.316 1.801 26.155 1.00 95.75 200 GLU A C 1
ATOM 1570 O O . GLU A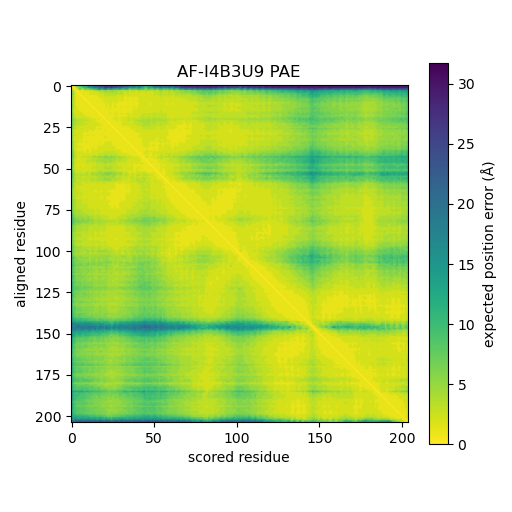 1 200 ? -23.305 2.876 26.743 1.00 95.75 200 GLU A O 1
ATOM 1575 N N . GLN A 1 201 ? -23.646 0.664 26.781 1.00 93.00 201 GLN A N 1
ATOM 1576 C CA . GLN A 1 201 ? -23.950 0.610 28.221 1.00 93.00 201 GLN A CA 1
ATOM 1577 C C . GLN A 1 201 ? -22.751 0.988 29.096 1.00 93.00 201 GLN A C 1
ATOM 1579 O O . GLN A 1 201 ? -22.934 1.590 30.144 1.00 93.00 201 GLN A O 1
ATOM 1584 N N . VAL A 1 202 ? -21.536 0.616 28.685 1.00 91.81 202 VAL A N 1
ATOM 1585 C CA . VAL A 1 202 ? -20.296 0.934 29.415 1.00 91.81 202 VAL A CA 1
ATOM 1586 C C . VAL A 1 202 ? -19.893 2.403 29.247 1.00 91.81 202 VAL A C 1
ATOM 1588 O O . VAL A 1 202 ? -19.211 2.957 30.105 1.00 91.81 202 VAL A O 1
ATOM 1591 N N . LYS A 1 203 ? -20.277 3.022 28.128 1.00 86.50 203 LYS A N 1
ATOM 1592 C CA . LYS A 1 203 ? -19.949 4.410 27.786 1.00 86.50 203 LYS A CA 1
ATOM 1593 C C . LYS A 1 203 ? -20.932 5.434 28.377 1.00 86.50 203 LYS A C 1
ATOM 1595 O O . LYS A 1 203 ? -20.547 6.597 28.504 1.00 86.50 203 LYS A O 1
ATOM 1600 N N . ALA A 1 204 ? -22.173 5.023 28.646 1.00 74.94 204 ALA A N 1
ATOM 1601 C CA . ALA A 1 204 ? -23.229 5.848 29.241 1.00 74.94 204 ALA A CA 1
ATOM 1602 C C . ALA A 1 204 ? -22.957 6.156 30.720 1.00 74.94 204 ALA A C 1
ATOM 1604 O O . ALA A 1 204 ? -23.215 7.316 31.111 1.00 74.94 204 ALA A O 1
#

Solvent-accessible surface area (backbone atoms only — not comparable to full-atom values): 10895 Å² total; per-residue (Å²): 130,81,61,59,59,61,52,51,46,53,52,40,52,52,55,40,54,58,34,61,78,47,45,90,62,25,56,46,39,42,55,45,36,52,50,53,50,50,50,56,73,72,35,90,48,64,68,52,32,60,61,72,38,53,88,52,67,77,49,42,62,53,60,37,18,52,46,32,22,55,23,49,50,43,29,58,48,24,60,75,53,44,30,67,40,51,21,49,29,22,44,53,39,23,55,45,36,69,67,39,86,45,65,66,43,42,54,54,50,46,48,55,35,48,56,57,23,48,56,38,37,49,54,45,50,48,47,49,51,34,50,40,50,32,54,50,34,49,51,52,50,72,71,44,69,84,92,52,93,51,66,71,44,52,49,51,33,54,53,34,47,50,56,33,36,74,77,34,78,81,67,51,80,69,44,46,81,36,67,54,44,35,80,64,58,90,65,56,71,71,57,50,50,54,51,45,54,52,49,53,64,74,72,108

Secondary structure (DSSP, 8-state):
---HHHHHHHHHHHHHHHHHTSGGG-HHHHHHHHHHHHHHHH-SSHHHHHHHHGGGGGSHHHHHHHHHHHHHHHHHHHHHTT-HHHHHHHHHHHHHHHH--SHHHHHHHHHHHHHHHHHHHHHHHHHHHHHHHHHHHHHHHHHS-TTS--HHHHHHHHHHHHHHHHH-TT--GGGGGSTTGGGG--S-HHHHHHHHHHHHHHH-

Organism: Turneriella parva (strain ATCC BAA-1111 / DSM 21527 / NCTC 11395 / H) (NCBI:txid869212)

Mean predicted aligned error: 4.59 Å

Foldseek 3Di:
DDQVLVVLLVVLVVVLVVCVVPVLLQVQLNVLSVVLNVLSVPAPGPVSSCVSCVLCNQVLSNVLSNQLSVLVVQLVVCVVLVQVLSNVLSVLSNVQSVPQDGPVSNVPSNVVSNVVSVVSVVLSVVLLVLLLQLLVLLVCLVPDDPPDDCPVSLVSNVVSVVVNCVSPVPDDLCCCVDPPNVVSDPDDPVVSVVSNVSSVVSVD

Nearest PDB structures (foldseek):
  6drz-assembly1_A  TM=3.237E-01  e=2.950E+00  Homo sapiens
  6ixe-assembly1_A  TM=1.817E-01  e=1.345E+00  Homo sapiens

Radius of gyration: 26.15 Å; Cα contacts (8 Å, |Δi|>4): 176; chains: 1; bounding box: 59×26×79 Å